Protein AF-A0A969CJ07-F1 (afdb_monomer_lite)

Structure (mmCIF, N/CA/C/O backbone):
data_AF-A0A969CJ07-F1
#
_entry.id   AF-A0A969CJ07-F1
#
loop_
_atom_site.group_PDB
_atom_site.id
_atom_site.type_symbol
_atom_site.label_atom_id
_atom_site.label_alt_id
_atom_site.label_comp_id
_atom_site.label_asym_id
_atom_site.label_entity_id
_atom_site.label_seq_id
_atom_site.pdbx_PDB_ins_code
_atom_site.Cartn_x
_atom_site.Cartn_y
_atom_site.Cartn_z
_atom_site.occupancy
_atom_site.B_iso_or_equiv
_atom_site.auth_seq_id
_atom_site.auth_comp_id
_atom_site.auth_asym_id
_atom_site.auth_atom_id
_atom_site.pdbx_PDB_model_num
ATOM 1 N N . MET A 1 1 ? -21.940 -22.753 116.234 1.00 41.22 1 MET A N 1
ATOM 2 C CA . MET A 1 1 ? -21.713 -21.387 115.710 1.00 41.22 1 MET A CA 1
ATOM 3 C C . MET A 1 1 ? -22.793 -21.087 114.676 1.00 41.22 1 MET A C 1
ATOM 5 O O . MET A 1 1 ? -22.869 -21.808 113.693 1.00 41.22 1 MET A O 1
ATOM 9 N N . LYS A 1 2 ? -23.690 -20.124 114.933 1.00 44.84 2 LYS A N 1
ATOM 10 C CA . LYS A 1 2 ? -24.765 -19.723 114.002 1.00 44.84 2 LYS A CA 1
ATOM 11 C C . LYS A 1 2 ? -24.284 -18.525 113.174 1.00 44.84 2 LYS A C 1
ATOM 13 O O . LYS A 1 2 ? -23.900 -17.513 113.752 1.00 44.84 2 LYS A O 1
ATOM 18 N N . TYR A 1 3 ? -24.274 -18.662 111.850 1.00 46.25 3 TYR A N 1
ATOM 19 C CA . TYR A 1 3 ? -23.834 -17.644 110.890 1.00 46.25 3 TYR A CA 1
ATOM 20 C C . TYR A 1 3 ? -25.053 -16.827 110.420 1.00 46.25 3 TYR A C 1
ATOM 22 O O . TYR A 1 3 ? -26.018 -17.405 109.925 1.00 46.25 3 TYR A O 1
ATOM 30 N N . HIS A 1 4 ? -25.044 -15.504 110.621 1.00 52.12 4 HIS A N 1
ATOM 31 C CA . HIS A 1 4 ? -26.149 -14.594 110.274 1.00 52.12 4 HIS A CA 1
ATOM 32 C C . HIS A 1 4 ? -25.859 -13.880 108.932 1.00 52.12 4 HIS A C 1
ATOM 34 O O . HIS A 1 4 ? -24.906 -13.102 108.871 1.00 52.12 4 HIS A O 1
ATOM 40 N N . PRO A 1 5 ? -26.661 -14.077 107.864 1.00 53.59 5 PRO A N 1
ATOM 41 C CA . PRO A 1 5 ? -26.321 -13.625 106.507 1.00 53.59 5 PRO A CA 1
ATOM 42 C C . PRO A 1 5 ? -26.787 -12.195 106.147 1.00 53.59 5 PRO A C 1
ATOM 44 O O . PRO A 1 5 ? -26.775 -11.819 104.979 1.00 53.59 5 PRO A O 1
ATOM 47 N N . SER A 1 6 ? -27.194 -11.356 107.106 1.00 58.59 6 SER A N 1
ATOM 48 C CA . SER A 1 6 ? -27.875 -10.081 106.802 1.00 58.59 6 SER A CA 1
ATOM 49 C C . SER A 1 6 ? -26.965 -8.865 106.558 1.00 58.59 6 SER A C 1
ATOM 51 O O . SER A 1 6 ? -27.456 -7.824 106.132 1.00 58.59 6 SER A O 1
ATOM 53 N N . ARG A 1 7 ? -25.643 -8.956 106.778 1.00 56.28 7 ARG A N 1
ATOM 54 C CA . ARG A 1 7 ? -24.720 -7.809 106.592 1.00 56.28 7 ARG A CA 1
ATOM 55 C C . ARG A 1 7 ? -24.105 -7.690 105.193 1.00 56.28 7 ARG A C 1
ATOM 57 O O . ARG A 1 7 ? -23.733 -6.589 104.798 1.00 56.28 7 ARG A O 1
ATOM 64 N N . PHE A 1 8 ? -24.031 -8.778 104.426 1.00 55.72 8 PHE A N 1
ATOM 65 C CA . PHE A 1 8 ? -23.406 -8.763 103.096 1.00 55.72 8 PHE A CA 1
ATOM 66 C C . PHE A 1 8 ? -24.290 -8.070 102.046 1.00 55.72 8 PHE A C 1
ATOM 68 O O . PHE A 1 8 ? -23.802 -7.310 101.212 1.00 55.72 8 PHE A O 1
ATOM 75 N N . GLN A 1 9 ? -25.611 -8.244 102.143 1.00 58.84 9 GLN A N 1
ATOM 76 C CA . GLN A 1 9 ? -26.545 -7.660 101.178 1.00 58.84 9 GLN A CA 1
ATOM 77 C C . GLN A 1 9 ? -26.672 -6.137 101.299 1.00 58.84 9 GLN A C 1
ATOM 79 O O . GLN A 1 9 ? -26.843 -5.466 100.289 1.00 58.84 9 GLN A O 1
ATOM 84 N N . HIS A 1 10 ? -26.517 -5.559 102.494 1.00 57.62 10 HIS A N 1
ATOM 85 C CA . HIS A 1 10 ? -26.546 -4.099 102.658 1.00 57.62 10 HIS A CA 1
ATOM 86 C C . HIS A 1 10 ? -25.282 -3.409 102.131 1.00 57.62 10 HIS A C 1
ATOM 88 O O . HIS A 1 10 ? -25.377 -2.318 101.575 1.00 57.62 10 HIS A O 1
ATOM 94 N N . SER A 1 11 ? -24.113 -4.047 102.241 1.00 59.88 11 SER A N 1
ATOM 95 C CA . SER A 1 11 ? -22.861 -3.491 101.711 1.00 59.88 11 SER A CA 1
ATOM 96 C C . SER A 1 11 ? -22.852 -3.485 100.178 1.00 59.88 11 SER A C 1
ATOM 98 O O . SER A 1 11 ? -22.488 -2.486 99.560 1.00 59.88 11 SER A O 1
ATOM 100 N N . LEU A 1 12 ? -23.359 -4.559 99.566 1.00 60.56 12 LEU A N 1
ATOM 101 C CA . LEU A 1 12 ? -23.458 -4.687 98.112 1.00 60.56 12 LEU A CA 1
ATOM 102 C C . LEU A 1 12 ? -24.538 -3.761 97.528 1.00 60.56 12 LEU A C 1
ATOM 104 O O . LEU A 1 12 ? -24.329 -3.150 96.483 1.00 60.56 12 LEU A O 1
ATOM 108 N N . PHE A 1 13 ? -25.650 -3.567 98.243 1.00 61.81 13 PHE A N 1
ATOM 109 C CA . PHE A 1 13 ? -26.691 -2.622 97.838 1.00 61.81 13 PHE A CA 1
ATOM 110 C C . PHE A 1 13 ? -26.225 -1.163 97.944 1.00 61.81 13 PHE A C 1
ATOM 112 O O . PHE A 1 13 ? -26.488 -0.371 97.045 1.00 61.81 13 PHE A O 1
ATOM 119 N N . GLN A 1 14 ? -25.460 -0.796 98.980 1.00 63.34 14 GLN A N 1
ATOM 120 C CA . GLN A 1 14 ? -24.876 0.549 99.061 1.00 63.34 14 GLN A CA 1
ATOM 121 C C . GLN A 1 14 ? -23.790 0.796 98.007 1.00 63.34 14 GLN A C 1
ATOM 123 O O . GLN A 1 14 ? -23.670 1.920 97.517 1.00 63.34 14 GLN A O 1
ATOM 128 N N . LEU A 1 15 ? -23.039 -0.238 97.614 1.00 62.47 15 LEU A N 1
ATOM 129 C CA . LEU A 1 15 ? -22.095 -0.152 96.499 1.00 62.47 15 LEU A CA 1
ATOM 130 C C . LEU A 1 15 ? -22.829 0.072 95.164 1.00 62.47 15 LEU A C 1
ATOM 132 O O . LEU A 1 15 ? -22.447 0.948 94.391 1.00 62.47 15 LEU A O 1
ATOM 136 N N . LEU A 1 16 ? -23.929 -0.654 94.928 1.00 63.66 16 LEU A N 1
ATOM 137 C CA . LEU A 1 16 ? -24.764 -0.498 93.730 1.00 63.66 16 LEU A CA 1
ATOM 138 C C . LEU A 1 16 ? -25.469 0.869 93.671 1.00 63.66 16 LEU A C 1
ATOM 140 O O . LEU A 1 16 ? -25.523 1.481 92.606 1.00 63.66 16 LEU A O 1
ATOM 144 N N . VAL A 1 17 ? -25.934 1.398 94.806 1.00 63.88 17 VAL A N 1
ATOM 145 C CA . VAL A 1 17 ? -26.556 2.735 94.878 1.00 63.88 17 VAL A CA 1
ATOM 146 C C . VAL A 1 17 ? -25.523 3.853 94.671 1.00 63.88 17 VAL A C 1
ATOM 148 O O . VAL A 1 17 ? -25.823 4.858 94.025 1.00 63.88 17 VAL A O 1
ATOM 151 N N . ARG A 1 18 ? -24.275 3.680 95.134 1.00 58.25 18 ARG A N 1
ATOM 152 C CA . ARG A 1 18 ? -23.190 4.642 94.857 1.00 58.25 18 ARG A CA 1
ATOM 153 C C . ARG A 1 18 ? -22.724 4.618 93.399 1.00 58.25 18 ARG A C 1
ATOM 155 O O . ARG A 1 18 ? -22.382 5.676 92.880 1.00 58.25 18 ARG A O 1
ATOM 162 N N . LEU A 1 19 ? -22.782 3.469 92.721 1.00 56.75 19 LEU A N 1
ATOM 163 C CA . LEU A 1 19 ? -22.515 3.379 91.279 1.00 56.75 19 LEU A CA 1
ATOM 164 C C . LEU A 1 19 ? -23.595 4.082 90.436 1.00 56.75 19 LEU A C 1
ATOM 166 O O . LEU A 1 19 ? -23.276 4.655 89.398 1.00 56.75 19 LEU A O 1
ATOM 170 N N . GLN A 1 20 ? -24.853 4.120 90.892 1.00 56.78 20 GLN A N 1
ATOM 171 C CA . GLN A 1 20 ? -25.932 4.828 90.185 1.00 56.78 20 GLN A CA 1
ATOM 172 C C . GLN A 1 20 ? -25.880 6.358 90.334 1.00 56.78 20 GLN A C 1
ATOM 174 O O . GLN A 1 20 ? -26.356 7.065 89.448 1.00 56.78 20 GLN A O 1
ATOM 179 N N . CYS A 1 21 ? -25.279 6.888 91.404 1.00 52.62 21 CYS A N 1
ATOM 180 C CA . CYS A 1 21 ? -25.186 8.338 91.634 1.00 52.62 21 CYS A CA 1
ATOM 181 C C . CYS A 1 21 ? -24.059 9.018 90.824 1.00 52.62 21 CYS A C 1
ATOM 183 O O . CYS A 1 21 ? -24.054 10.234 90.670 1.00 52.62 21 CYS A O 1
ATOM 185 N N . SER A 1 22 ? -23.142 8.240 90.228 1.00 54.34 22 SER A N 1
ATOM 186 C CA . SER A 1 22 ? -22.155 8.740 89.252 1.00 54.34 22 SER A CA 1
ATOM 187 C C . SER A 1 22 ? -22.739 8.913 87.844 1.00 54.34 22 SER A C 1
ATOM 189 O O . SER A 1 22 ? -22.001 9.152 86.887 1.00 54.34 22 SER A O 1
ATOM 191 N N . ARG A 1 23 ? -24.062 8.798 87.684 1.00 52.66 23 ARG A N 1
ATOM 192 C CA . ARG A 1 23 ? -24.751 9.178 86.454 1.00 52.66 23 ARG A CA 1
ATOM 193 C C . ARG A 1 23 ? -24.860 10.702 86.429 1.00 52.66 23 ARG A C 1
ATOM 195 O O . ARG A 1 23 ? -25.927 11.273 86.643 1.00 52.66 23 ARG A O 1
ATOM 202 N N . GLN A 1 24 ? -23.709 11.350 86.243 1.00 52.56 24 GLN A N 1
ATOM 203 C CA . GLN A 1 24 ? -23.663 12.760 85.902 1.00 52.56 24 GLN A CA 1
ATOM 204 C C . GLN A 1 24 ? -24.574 12.991 84.698 1.00 52.56 24 GLN A C 1
ATOM 206 O O . GLN A 1 24 ? -24.687 12.150 83.805 1.00 52.56 24 GLN A O 1
ATOM 211 N N . GLN A 1 25 ? -25.247 14.136 84.715 1.00 55.50 25 GLN A N 1
ATOM 212 C CA . GLN A 1 25 ? -25.956 14.702 83.579 1.00 55.50 25 GLN A CA 1
ATOM 213 C C . GLN A 1 25 ? -24.949 15.001 82.453 1.00 55.50 25 GLN A C 1
ATOM 215 O O . GLN A 1 25 ? -24.610 16.151 82.195 1.00 55.50 25 GLN A O 1
ATOM 220 N N . GLU A 1 26 ? -24.446 13.965 81.785 1.00 57.78 26 GLU A N 1
ATOM 221 C CA . GLU A 1 26 ? -23.826 14.091 80.472 1.00 57.78 26 GLU A CA 1
ATOM 222 C C . GLU A 1 26 ? -24.964 14.430 79.510 1.00 57.78 26 GLU A C 1
ATOM 224 O O . GLU A 1 26 ? -25.874 13.631 79.273 1.00 57.78 26 GLU A O 1
ATOM 229 N N . GLY A 1 27 ? -25.009 15.693 79.088 1.00 59.97 27 GLY A N 1
ATOM 230 C CA . GLY A 1 27 ? -26.169 16.253 78.411 1.00 59.97 27 GLY A CA 1
ATOM 231 C C . GLY A 1 27 ? -26.465 15.560 77.082 1.00 59.97 27 GLY A C 1
ATOM 232 O O . GLY A 1 27 ? -25.591 14.981 76.436 1.00 59.97 27 GLY A O 1
ATOM 233 N N . GLY A 1 28 ? -27.727 15.652 76.655 1.00 68.50 28 GLY A N 1
ATOM 234 C CA . GLY A 1 28 ? -28.285 14.997 75.462 1.00 68.50 28 GLY A CA 1
ATOM 235 C C . GLY A 1 28 ? -27.616 15.320 74.113 1.00 68.50 28 GLY A C 1
ATOM 236 O O . GLY A 1 28 ? -28.121 14.908 73.076 1.00 68.50 28 GLY A O 1
ATOM 237 N N . TYR A 1 29 ? -26.480 16.018 74.107 1.00 77.12 29 TYR A N 1
ATOM 238 C CA . TYR A 1 29 ? -25.632 16.291 72.950 1.00 77.12 29 TYR A CA 1
ATOM 239 C C . TYR A 1 29 ? -24.745 15.101 72.533 1.00 77.12 29 TYR A C 1
ATOM 241 O O . TYR A 1 29 ? -24.391 15.016 71.362 1.00 77.12 29 TYR A O 1
ATOM 249 N N . SER A 1 30 ? -24.423 14.149 73.421 1.00 82.62 30 SER A N 1
ATOM 250 C CA . SER A 1 30 ? -23.564 12.989 73.080 1.00 82.62 30 SER A CA 1
ATOM 251 C C . SER A 1 30 ? -24.168 12.086 71.986 1.00 82.62 30 SER A C 1
ATOM 253 O O . SER A 1 30 ? -23.489 11.691 71.034 1.00 82.62 30 SER A O 1
ATOM 255 N N . LEU A 1 31 ? -25.481 11.835 72.045 1.00 81.31 31 LEU A N 1
ATOM 256 C CA . LEU A 1 31 ? -26.197 11.075 71.012 1.00 81.31 31 LEU A CA 1
ATOM 257 C C . LEU A 1 31 ? -26.226 11.831 69.673 1.00 81.31 31 LEU A C 1
ATOM 259 O O . LEU A 1 31 ? -26.036 11.239 68.617 1.00 81.31 31 LEU A O 1
ATOM 263 N N . VAL A 1 32 ? -26.411 13.152 69.711 1.00 87.88 32 VAL A N 1
ATOM 264 C CA . VAL A 1 32 ? -26.443 13.982 68.498 1.00 87.88 32 VAL A CA 1
ATOM 265 C C . VAL A 1 32 ? -25.070 14.011 67.821 1.00 87.88 32 VAL A C 1
ATOM 267 O O . VAL A 1 32 ? -24.991 13.859 66.606 1.00 87.88 32 VAL A O 1
ATOM 270 N N . VAL A 1 33 ? -23.985 14.141 68.593 1.00 89.69 33 VAL A N 1
ATOM 271 C CA . VAL A 1 33 ? -22.611 14.165 68.064 1.00 89.69 33 VAL A CA 1
ATOM 272 C C . VAL A 1 33 ? -22.212 12.813 67.477 1.00 89.69 33 VAL A C 1
ATOM 274 O O . VAL A 1 33 ? -21.645 12.770 66.389 1.00 89.69 33 VAL A O 1
ATOM 277 N N . THR A 1 34 ? -22.535 11.705 68.149 1.00 91.44 34 THR A N 1
ATOM 278 C CA . THR A 1 34 ? -22.225 10.358 67.638 1.00 91.44 34 THR A CA 1
ATOM 279 C C . THR A 1 34 ? -23.022 10.028 66.381 1.00 91.44 34 THR A C 1
ATOM 281 O O . THR A 1 34 ? -22.441 9.544 65.414 1.00 91.44 34 THR A O 1
ATOM 284 N N . VAL A 1 35 ? -24.315 10.363 66.335 1.00 92.06 35 VAL A N 1
ATOM 285 C CA . VAL A 1 35 ? -25.131 10.209 65.122 1.00 92.06 35 VAL A CA 1
ATOM 286 C C . VAL A 1 35 ? -24.603 11.095 63.993 1.00 92.06 35 VAL A C 1
ATOM 288 O O . VAL A 1 35 ? -24.465 10.614 62.874 1.00 92.06 35 VAL A O 1
ATOM 291 N N . ALA A 1 36 ? -24.230 12.349 64.267 1.00 92.62 36 ALA A N 1
ATOM 292 C CA . ALA A 1 36 ? -23.629 13.224 63.261 1.00 92.62 36 ALA A CA 1
ATOM 293 C C . ALA A 1 36 ? -22.299 12.663 62.725 1.00 92.62 36 ALA A C 1
ATOM 295 O O . ALA A 1 36 ? -22.088 12.643 61.514 1.00 92.62 36 ALA A O 1
ATOM 296 N N . MET A 1 37 ? -21.428 12.141 63.596 1.00 92.81 37 MET A N 1
ATOM 297 C CA . MET A 1 37 ? -20.182 11.489 63.177 1.00 92.81 37 MET A CA 1
ATOM 298 C C . MET A 1 37 ? -20.437 10.229 62.344 1.00 92.81 37 MET A C 1
ATOM 300 O O . MET A 1 37 ? -19.775 10.026 61.329 1.00 92.81 37 MET A O 1
ATOM 304 N N . LEU A 1 38 ? -21.408 9.400 62.741 1.00 93.50 38 LEU A N 1
ATOM 305 C CA . LEU A 1 38 ? -21.794 8.199 61.999 1.00 93.50 38 LEU A CA 1
ATOM 306 C C . LEU A 1 38 ? -22.388 8.541 60.631 1.00 93.50 38 LEU A C 1
ATOM 308 O O . LEU A 1 38 ? -22.095 7.849 59.659 1.00 93.50 38 LEU A O 1
ATOM 312 N N . LEU A 1 39 ? -23.167 9.621 60.533 1.00 94.88 39 LEU A N 1
ATOM 313 C CA . LEU A 1 39 ? -23.675 10.118 59.256 1.00 94.88 39 LEU A CA 1
ATOM 314 C C . LEU A 1 39 ? -22.526 10.566 58.350 1.00 94.88 39 LEU A C 1
ATOM 316 O O . LEU A 1 39 ? -22.471 10.146 57.197 1.00 94.88 39 LEU A O 1
ATOM 320 N N . ILE A 1 40 ? -21.564 11.332 58.873 1.00 96.12 40 ILE A N 1
ATOM 321 C CA . ILE A 1 40 ? -20.384 11.761 58.106 1.00 96.12 40 ILE A CA 1
ATOM 322 C C . ILE A 1 40 ? -19.573 10.543 57.634 1.00 96.12 40 ILE A C 1
ATOM 324 O O . ILE A 1 40 ? -19.258 10.431 56.448 1.00 96.12 40 ILE A O 1
ATOM 328 N N . LEU A 1 41 ? -19.296 9.583 58.519 1.00 94.75 41 LEU A N 1
ATOM 329 C CA . LEU A 1 41 ? -18.588 8.347 58.167 1.00 94.75 41 LEU A CA 1
ATOM 330 C C . LEU A 1 41 ? -19.351 7.511 57.130 1.00 94.75 41 LEU A C 1
ATOM 332 O O . LEU A 1 41 ? -18.743 6.999 56.191 1.00 94.75 41 LEU A O 1
ATOM 336 N N . SER A 1 42 ? -20.677 7.412 57.249 1.00 94.50 42 SER A N 1
ATOM 337 C CA . SER A 1 42 ? -21.519 6.719 56.271 1.00 94.50 42 SER A CA 1
ATOM 338 C C . SER A 1 42 ? -21.441 7.388 54.898 1.00 94.50 42 SER A C 1
ATOM 340 O O . SER A 1 42 ? -21.236 6.699 53.897 1.00 94.50 42 SER A O 1
ATOM 342 N N . THR A 1 43 ? -21.503 8.724 54.839 1.00 95.31 43 THR A N 1
ATOM 343 C CA . THR A 1 43 ? -21.352 9.451 53.569 1.00 95.31 43 THR A CA 1
ATOM 344 C C . THR A 1 43 ? -19.975 9.254 52.936 1.00 95.31 43 THR A C 1
ATOM 346 O O . THR A 1 43 ? -19.892 9.116 51.716 1.00 95.31 43 THR A O 1
ATOM 349 N N . LEU A 1 44 ? -18.911 9.164 53.742 1.00 95.69 44 LEU A N 1
ATOM 350 C CA . LEU A 1 44 ? -17.552 8.911 53.258 1.00 95.69 44 LEU A CA 1
ATOM 351 C C . LEU A 1 44 ? -17.397 7.491 52.685 1.00 95.69 44 LEU A C 1
ATOM 353 O O . LEU A 1 44 ? -16.756 7.299 51.656 1.00 95.69 44 LEU A O 1
ATOM 357 N N . LEU A 1 45 ? -17.997 6.484 53.325 1.00 96.06 45 LEU A N 1
ATOM 358 C CA . LEU A 1 45 ? -17.962 5.107 52.822 1.00 96.06 45 LEU A CA 1
ATOM 359 C C . LEU A 1 45 ? -18.746 4.960 51.516 1.00 96.06 45 LEU A C 1
ATOM 361 O O . LEU A 1 45 ? -18.276 4.306 50.585 1.00 96.06 45 LEU A O 1
ATOM 365 N N . ILE A 1 46 ? -19.918 5.595 51.427 1.00 95.56 46 ILE A N 1
ATOM 366 C CA . ILE A 1 46 ? -20.720 5.600 50.199 1.00 95.56 46 ILE A CA 1
ATOM 367 C C . ILE A 1 46 ? -19.950 6.298 49.072 1.00 95.56 46 ILE A C 1
ATOM 369 O O . ILE A 1 46 ? -19.895 5.770 47.962 1.00 95.56 46 ILE A O 1
ATOM 373 N N . SER A 1 47 ? -19.313 7.443 49.343 1.00 95.19 47 SER A N 1
ATOM 374 C CA . SER A 1 47 ? -18.530 8.151 48.326 1.00 95.19 47 SER A CA 1
ATOM 375 C C . SER A 1 47 ? -17.329 7.328 47.849 1.00 95.19 47 SER A C 1
ATOM 377 O O . SER A 1 47 ? -17.132 7.204 46.640 1.00 95.19 47 SER A O 1
ATOM 379 N N . ALA A 1 48 ? -16.591 6.683 48.758 1.00 95.25 48 ALA A N 1
ATOM 380 C CA . ALA A 1 48 ? -15.479 5.797 48.411 1.00 95.25 48 ALA A CA 1
ATOM 381 C C . ALA A 1 48 ? -15.930 4.581 47.580 1.00 95.25 48 ALA A C 1
ATOM 383 O O . ALA A 1 48 ? -15.279 4.230 46.597 1.00 95.25 48 ALA A O 1
ATOM 384 N N . ALA A 1 49 ? -17.071 3.967 47.917 1.00 95.06 49 ALA A N 1
ATOM 385 C CA . ALA A 1 49 ? -17.622 2.845 47.155 1.00 95.06 49 ALA A CA 1
ATOM 386 C C . ALA A 1 49 ? -18.033 3.254 45.730 1.00 95.06 49 ALA A C 1
ATOM 388 O O . ALA A 1 49 ? -17.810 2.504 44.778 1.00 95.06 49 ALA A O 1
ATOM 389 N N . VAL A 1 50 ? -18.609 4.451 45.565 1.00 94.31 50 VAL A N 1
ATOM 390 C CA . VAL A 1 50 ? -18.949 4.993 44.241 1.00 94.31 50 VAL A CA 1
ATOM 391 C C . VAL A 1 50 ? -17.684 5.274 43.427 1.00 94.31 50 VAL A C 1
ATOM 393 O O . VAL A 1 50 ? -17.635 4.901 42.256 1.00 94.31 50 VAL A O 1
ATOM 396 N N . VAL A 1 51 ? -16.652 5.871 44.032 1.00 95.38 51 VAL A N 1
ATOM 397 C CA . VAL A 1 51 ? -15.361 6.113 43.364 1.00 95.38 51 VAL A CA 1
ATOM 398 C C . VAL A 1 51 ? -14.718 4.796 42.925 1.00 95.38 51 VAL A C 1
ATOM 400 O O . VAL A 1 51 ? -14.387 4.661 41.756 1.00 95.38 51 VAL A O 1
ATOM 403 N N . SER A 1 52 ? -14.668 3.783 43.793 1.00 94.94 52 SER A N 1
ATOM 404 C CA . SER A 1 52 ? -14.090 2.473 43.459 1.00 94.94 52 SER A CA 1
ATOM 405 C C . SER A 1 52 ? -14.802 1.769 42.295 1.00 94.94 52 SER A C 1
ATOM 407 O O . SER A 1 52 ? -14.149 1.150 41.452 1.00 94.94 52 SER A O 1
ATOM 409 N N . LYS A 1 53 ? -16.135 1.889 42.197 1.00 94.19 53 LYS A N 1
ATOM 410 C CA . LYS A 1 53 ? -16.887 1.369 41.042 1.00 94.19 53 LYS A CA 1
ATOM 411 C C . LYS A 1 53 ? -16.533 2.101 39.751 1.00 94.19 53 LYS A C 1
ATOM 413 O O . LYS A 1 53 ? -16.401 1.459 38.713 1.00 94.19 53 LYS A O 1
ATOM 418 N N . ILE A 1 54 ? -16.384 3.423 39.819 1.00 92.56 54 ILE A N 1
ATOM 419 C CA . ILE A 1 54 ? -15.983 4.240 38.669 1.00 92.56 54 ILE A CA 1
ATOM 420 C C . ILE A 1 54 ? -14.560 3.884 38.242 1.00 92.56 54 ILE A C 1
ATOM 422 O O . ILE A 1 54 ? -14.332 3.703 37.051 1.00 92.56 54 ILE A O 1
ATOM 426 N N . ASP A 1 55 ? -13.637 3.720 39.188 1.00 94.31 55 ASP A N 1
ATOM 427 C CA . ASP A 1 55 ? -12.255 3.337 38.898 1.00 94.31 55 ASP A CA 1
ATOM 428 C C . ASP A 1 55 ? -12.201 1.949 38.262 1.00 94.31 55 ASP A C 1
ATOM 430 O O . ASP A 1 55 ? -11.571 1.779 37.228 1.00 94.31 55 ASP A O 1
ATOM 434 N N . SER A 1 56 ? -12.946 0.978 38.797 1.00 92.25 56 SER A N 1
ATOM 435 C CA . SER A 1 56 ? -13.001 -0.378 38.232 1.00 92.25 56 SER A CA 1
ATOM 436 C C . SER A 1 56 ? -13.583 -0.392 36.816 1.00 92.25 56 SER A C 1
ATOM 438 O O . SER A 1 56 ? -13.041 -1.054 35.934 1.00 92.25 56 SER A O 1
ATOM 440 N N . ALA A 1 57 ? -14.668 0.354 36.578 1.00 89.31 57 ALA A N 1
ATOM 441 C CA . ALA A 1 57 ? -15.269 0.477 35.251 1.00 89.31 57 ALA A CA 1
ATOM 442 C C . ALA A 1 57 ? -14.331 1.192 34.265 1.00 89.31 57 ALA A C 1
ATOM 444 O O . ALA A 1 57 ? -14.189 0.753 33.127 1.00 89.31 57 ALA A O 1
ATOM 445 N N . SER A 1 58 ? -13.657 2.253 34.716 1.00 90.81 58 SER A N 1
ATOM 446 C CA . SER A 1 58 ? -12.672 3.003 33.935 1.00 90.81 58 SER A CA 1
ATOM 447 C C . SER A 1 58 ? -11.463 2.135 33.579 1.00 90.81 58 SER A C 1
ATOM 449 O O . SER A 1 58 ? -11.114 2.016 32.410 1.00 90.81 58 SER A O 1
ATOM 451 N N . THR A 1 59 ? -10.867 1.445 34.557 1.00 91.88 59 THR A N 1
ATOM 452 C CA . THR A 1 59 ? -9.754 0.514 34.332 1.00 91.88 59 THR A CA 1
ATOM 453 C C . THR A 1 59 ? -10.160 -0.629 33.405 1.00 91.88 59 THR A C 1
ATOM 455 O O . THR A 1 59 ? -9.388 -0.978 32.517 1.00 91.88 59 THR A O 1
ATOM 458 N N . GLY A 1 60 ? -11.368 -1.181 33.562 1.00 88.69 60 GLY A N 1
ATOM 459 C CA . GLY A 1 60 ? -11.895 -2.211 32.667 1.00 88.69 60 GLY A CA 1
ATOM 460 C C . GLY A 1 60 ? -12.074 -1.717 31.229 1.00 88.69 60 GLY A C 1
ATOM 461 O O . GLY A 1 60 ? -11.678 -2.411 30.297 1.00 88.69 60 GLY A O 1
ATOM 462 N N . ALA A 1 61 ? -12.604 -0.505 31.041 1.00 86.31 61 ALA A N 1
ATOM 463 C CA . ALA A 1 61 ? -12.745 0.113 29.723 1.00 86.31 61 ALA A CA 1
ATOM 464 C C . ALA A 1 61 ? -11.381 0.390 29.069 1.00 86.31 61 ALA A C 1
ATOM 466 O O . ALA A 1 61 ? -11.182 0.052 27.903 1.00 86.31 61 ALA A O 1
ATOM 467 N N . SER A 1 62 ? -10.421 0.924 29.830 1.00 88.75 62 SER A N 1
ATOM 468 C CA . SER A 1 62 ? -9.051 1.141 29.352 1.00 88.75 62 SER A CA 1
ATOM 469 C C . SER A 1 62 ? -8.373 -0.172 28.959 1.00 88.75 62 SER A C 1
ATOM 471 O O . SER A 1 62 ? -7.777 -0.254 27.890 1.00 88.75 62 SER A O 1
ATOM 473 N N . ALA A 1 63 ? -8.505 -1.219 29.781 1.00 89.19 63 ALA A N 1
ATOM 474 C CA . ALA A 1 63 ? -7.951 -2.536 29.480 1.00 89.19 63 ALA A CA 1
ATOM 475 C C . ALA A 1 63 ? -8.590 -3.158 28.227 1.00 89.19 63 ALA A C 1
ATOM 477 O O . ALA A 1 63 ? -7.871 -3.693 27.386 1.00 89.19 63 ALA A O 1
ATOM 478 N N . ARG A 1 64 ? -9.917 -3.043 28.065 1.00 88.12 64 ARG A N 1
ATOM 479 C CA . ARG A 1 64 ? -10.622 -3.496 26.856 1.00 88.12 64 ARG A CA 1
ATOM 480 C C . ARG A 1 64 ? -10.110 -2.778 25.612 1.00 88.12 64 ARG A C 1
ATOM 482 O O . ARG A 1 64 ? -9.817 -3.441 24.629 1.00 88.12 64 ARG A O 1
ATOM 489 N N . SER A 1 65 ? -9.964 -1.456 25.669 1.00 88.12 65 SER A N 1
ATOM 490 C CA . SER A 1 65 ? -9.466 -0.669 24.537 1.00 88.12 65 SER A CA 1
ATOM 491 C C . SER A 1 65 ? -8.019 -1.023 24.180 1.00 88.12 65 SER A C 1
ATOM 493 O O . SER A 1 65 ? -7.713 -1.213 23.007 1.00 88.12 65 SER A O 1
ATOM 495 N N . SER A 1 66 ? -7.130 -1.192 25.169 1.00 91.19 66 SER A N 1
ATOM 496 C CA . SER A 1 66 ? -5.746 -1.617 24.905 1.00 91.19 66 SER A CA 1
ATOM 497 C C . SER A 1 66 ? -5.671 -3.024 24.308 1.00 91.19 66 SER A C 1
ATOM 499 O O . SER A 1 66 ? -4.943 -3.235 23.343 1.00 91.19 66 SER A O 1
ATOM 501 N N . ASN A 1 67 ? -6.434 -3.981 24.843 1.00 92.25 67 ASN A N 1
ATOM 502 C CA . ASN A 1 67 ? -6.466 -5.343 24.306 1.00 92.25 67 ASN A CA 1
ATOM 503 C C . ASN A 1 67 ? -7.066 -5.381 22.895 1.00 92.25 67 ASN A C 1
ATOM 505 O O . ASN A 1 67 ? -6.516 -6.051 22.025 1.00 92.25 67 ASN A O 1
ATOM 509 N N . GLY A 1 68 ? -8.145 -4.629 22.666 1.00 92.50 68 GLY A N 1
ATOM 510 C CA . GLY A 1 68 ? -8.763 -4.448 21.356 1.00 92.50 68 GLY A CA 1
ATOM 511 C C . GLY A 1 68 ? -7.796 -3.875 20.330 1.00 92.50 68 GLY A C 1
ATOM 512 O O . GLY A 1 68 ? -7.674 -4.409 19.236 1.00 92.50 68 GLY A O 1
ATOM 513 N N . PHE A 1 69 ? -7.035 -2.844 20.705 1.00 93.38 69 PHE A N 1
ATOM 514 C CA . PHE A 1 69 ? -6.034 -2.237 19.829 1.00 93.38 69 PHE A CA 1
ATOM 515 C C . PHE A 1 69 ? -4.984 -3.253 19.364 1.00 93.38 69 PHE A C 1
ATOM 517 O O . PHE A 1 69 ? -4.734 -3.361 18.168 1.00 93.38 69 PHE A O 1
ATOM 524 N N . PHE A 1 70 ? -4.406 -4.037 20.281 1.00 94.50 70 PHE A N 1
ATOM 525 C CA . PHE A 1 70 ? -3.409 -5.048 19.910 1.00 94.50 70 PHE A CA 1
ATOM 526 C C . PHE A 1 70 ? -4.005 -6.200 19.090 1.00 94.50 70 PHE A C 1
ATOM 528 O O . PHE A 1 70 ? -3.326 -6.749 18.224 1.00 94.50 70 PHE A O 1
ATOM 535 N N . ALA A 1 71 ? -5.263 -6.567 19.347 1.00 95.44 71 ALA A N 1
ATOM 536 C CA . ALA A 1 71 ? -5.970 -7.576 18.566 1.00 95.44 71 ALA A CA 1
ATOM 537 C C . ALA A 1 71 ? -6.238 -7.088 17.131 1.00 95.44 71 ALA A C 1
ATOM 539 O O . ALA A 1 71 ? -5.902 -7.791 16.178 1.00 95.44 71 ALA A O 1
ATOM 540 N N . ALA A 1 72 ? -6.748 -5.862 16.972 1.00 93.25 72 ALA A N 1
ATOM 541 C CA . ALA A 1 72 ? -6.934 -5.232 15.667 1.00 93.25 72 ALA A CA 1
ATOM 542 C C . ALA A 1 72 ? -5.594 -5.053 14.938 1.00 93.25 72 ALA A C 1
ATOM 544 O O . ALA A 1 72 ? -5.496 -5.297 13.742 1.00 93.25 72 ALA A O 1
ATOM 545 N N . GLU A 1 73 ? -4.518 -4.685 15.640 1.00 94.31 73 GLU A N 1
ATOM 546 C CA . GLU A 1 73 ? -3.187 -4.561 15.033 1.00 94.31 73 GLU A CA 1
ATOM 547 C C . GLU A 1 73 ? -2.680 -5.916 14.517 1.00 94.31 73 GLU A C 1
ATOM 549 O O . GLU A 1 73 ? -2.083 -5.995 13.439 1.00 94.31 73 GLU A O 1
ATOM 554 N N . ALA A 1 74 ? -2.936 -7.002 15.251 1.00 94.75 74 ALA A N 1
ATOM 555 C CA . ALA A 1 74 ? -2.601 -8.350 14.808 1.00 94.75 74 ALA A CA 1
ATOM 556 C C . ALA A 1 74 ? -3.395 -8.748 13.553 1.00 94.75 74 ALA A C 1
ATOM 558 O O . ALA A 1 74 ? -2.787 -9.192 12.575 1.00 94.75 74 ALA A O 1
ATOM 559 N N . GLY A 1 75 ? -4.717 -8.541 13.552 1.00 93.88 75 GLY A N 1
ATOM 560 C CA . GLY A 1 75 ? -5.578 -8.804 12.393 1.00 93.88 75 GLY A CA 1
ATOM 561 C C . GLY A 1 75 ? -5.159 -7.989 11.169 1.00 93.88 75 GLY A C 1
ATOM 562 O O . GLY A 1 75 ? -4.915 -8.553 10.100 1.00 93.88 75 GLY A O 1
ATOM 563 N N . LEU A 1 76 ? -4.957 -6.681 11.352 1.00 93.69 76 LEU A N 1
ATOM 564 C CA . LEU A 1 76 ? -4.510 -5.768 10.303 1.00 93.69 76 LEU A CA 1
ATOM 565 C C . LEU A 1 76 ? -3.193 -6.231 9.678 1.00 93.69 76 LEU A C 1
ATOM 567 O O . LEU A 1 76 ? -3.082 -6.287 8.460 1.00 93.69 76 LEU A O 1
ATOM 571 N N . ASN A 1 77 ? -2.203 -6.615 10.488 1.00 93.00 77 ASN A N 1
ATOM 572 C CA . ASN A 1 77 ? -0.911 -7.075 9.979 1.00 93.00 77 ASN A CA 1
ATOM 573 C C . ASN A 1 77 ? -0.998 -8.425 9.244 1.00 93.00 77 ASN A C 1
ATOM 575 O O . ASN A 1 77 ? -0.293 -8.626 8.251 1.00 93.00 77 ASN A O 1
ATOM 579 N N . LEU A 1 78 ? -1.849 -9.351 9.703 1.00 94.19 78 LEU A N 1
ATOM 580 C CA . LEU A 1 78 ? -2.073 -10.632 9.023 1.00 94.19 78 LEU A CA 1
ATOM 581 C C . LEU A 1 78 ? -2.745 -10.433 7.665 1.00 94.19 78 LEU A C 1
ATOM 583 O O . LEU A 1 78 ? -2.256 -10.954 6.660 1.00 94.19 78 LEU A O 1
ATOM 587 N N . ARG A 1 79 ? -3.810 -9.629 7.621 1.00 92.44 79 ARG A N 1
ATOM 588 C CA . ARG A 1 79 ? -4.523 -9.334 6.378 1.00 92.44 79 ARG A CA 1
ATOM 589 C C . ARG A 1 79 ? -3.672 -8.493 5.427 1.00 92.44 79 ARG A C 1
ATOM 591 O O . ARG A 1 79 ? -3.582 -8.808 4.245 1.00 92.44 79 ARG A O 1
ATOM 598 N N . ALA A 1 80 ? -2.928 -7.518 5.947 1.00 91.12 80 ALA A N 1
ATOM 599 C CA . ALA A 1 80 ? -1.942 -6.758 5.183 1.00 91.12 80 ALA A CA 1
ATOM 600 C C . ALA A 1 80 ? -0.912 -7.665 4.511 1.00 91.12 80 ALA A C 1
ATOM 602 O O . ALA A 1 80 ? -0.518 -7.408 3.380 1.00 91.12 80 ALA A O 1
ATOM 603 N N . LYS A 1 81 ? -0.458 -8.720 5.195 1.00 90.31 81 LYS A N 1
ATOM 604 C CA . LYS A 1 81 ? 0.471 -9.693 4.616 1.00 90.31 81 LYS A CA 1
ATOM 605 C C . LYS A 1 81 ? -0.174 -10.489 3.480 1.00 90.31 81 LYS A C 1
ATOM 607 O O . LYS A 1 81 ? 0.476 -10.679 2.459 1.00 90.31 81 LYS A O 1
ATOM 612 N N . GLN A 1 82 ? -1.414 -10.951 3.648 1.00 90.31 82 GLN A N 1
ATOM 613 C CA . GLN A 1 82 ? -2.133 -11.680 2.596 1.00 90.31 82 GLN A CA 1
ATOM 614 C C . GLN A 1 82 ? -2.273 -10.823 1.336 1.00 90.31 82 GLN A C 1
ATOM 616 O O . GLN A 1 82 ? -1.845 -11.243 0.267 1.00 90.31 82 GLN A O 1
ATOM 621 N N . ILE A 1 83 ? -2.751 -9.588 1.493 1.00 88.12 83 ILE A N 1
ATOM 622 C CA . ILE A 1 83 ? -2.923 -8.644 0.385 1.00 88.12 83 ILE A CA 1
ATOM 623 C C . ILE A 1 83 ? -1.581 -8.268 -0.254 1.00 88.12 83 ILE A C 1
ATOM 625 O O . ILE A 1 83 ? -1.465 -8.222 -1.474 1.00 88.12 83 ILE A O 1
ATOM 629 N N . ARG A 1 84 ? -0.524 -8.062 0.545 1.00 84.56 84 ARG A N 1
ATOM 630 C CA . ARG A 1 84 ? 0.827 -7.804 0.017 1.00 84.56 84 ARG A CA 1
ATOM 631 C C . ARG A 1 84 ? 1.345 -8.936 -0.859 1.00 84.56 84 ARG A C 1
ATOM 633 O O . ARG A 1 84 ? 1.970 -8.648 -1.874 1.00 84.56 84 ARG A O 1
ATOM 640 N N . ASN A 1 85 ? 1.085 -10.187 -0.485 1.00 85.12 85 ASN A N 1
ATOM 641 C CA . ASN A 1 85 ? 1.510 -11.330 -1.286 1.00 85.12 85 ASN A CA 1
ATOM 642 C C . ASN A 1 85 ? 0.852 -11.328 -2.675 1.00 85.12 85 ASN A C 1
ATOM 644 O O . ASN A 1 85 ? 1.500 -11.740 -3.629 1.00 85.12 85 ASN A O 1
ATOM 648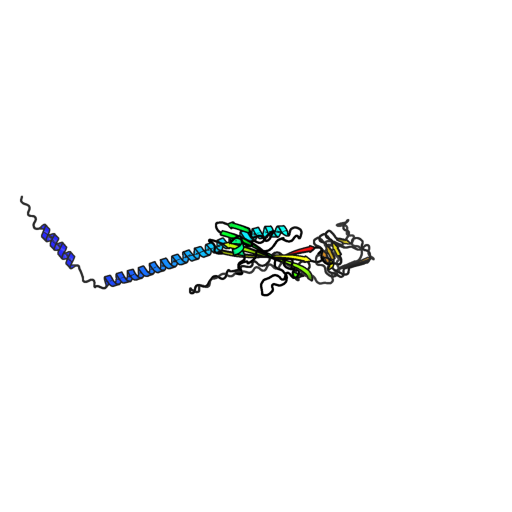 N N . GLN A 1 86 ? -0.371 -10.801 -2.812 1.00 85.44 86 GLN A N 1
ATOM 649 C CA . GLN A 1 86 ? -1.032 -10.686 -4.121 1.00 85.44 86 GLN A CA 1
ATOM 650 C C . GLN A 1 86 ? -0.384 -9.649 -5.040 1.00 85.44 86 GLN A C 1
ATOM 652 O O . GLN A 1 86 ? -0.528 -9.712 -6.254 1.00 85.44 86 GLN A O 1
ATOM 657 N N . PHE A 1 87 ? 0.386 -8.704 -4.499 1.00 81.19 87 PHE A N 1
ATOM 658 C CA . PHE A 1 87 ? 1.148 -7.770 -5.326 1.00 81.19 87 PHE A CA 1
ATOM 659 C C . PHE A 1 87 ? 2.498 -8.336 -5.795 1.00 81.19 87 PHE A C 1
ATOM 661 O O . PHE A 1 87 ? 3.201 -7.671 -6.570 1.00 81.19 87 PHE A O 1
ATOM 668 N N . GLU A 1 88 ? 2.891 -9.541 -5.358 1.00 74.69 88 GLU A N 1
ATOM 669 C CA . GLU A 1 88 ? 4.093 -10.200 -5.869 1.00 74.69 88 GLU A CA 1
ATOM 670 C C . GLU A 1 88 ? 3.931 -10.456 -7.378 1.00 74.69 88 GLU A C 1
ATOM 672 O O . GLU A 1 88 ? 3.073 -11.207 -7.816 1.00 74.69 88 GLU A O 1
ATOM 677 N N . GLY A 1 89 ? 4.748 -9.795 -8.206 1.00 65.94 89 GLY A N 1
ATOM 678 C CA . GLY A 1 89 ? 4.653 -9.908 -9.670 1.00 65.94 89 GLY A CA 1
ATOM 679 C C . GLY A 1 89 ? 3.749 -8.879 -10.363 1.00 65.94 89 GLY A C 1
ATOM 680 O O . GLY A 1 89 ? 3.521 -9.000 -11.566 1.00 65.94 89 GLY A O 1
ATOM 681 N N . PHE A 1 90 ? 3.307 -7.826 -9.662 1.00 68.25 90 PHE A N 1
ATOM 682 C CA . PHE A 1 90 ? 2.411 -6.785 -10.204 1.00 68.25 90 PHE A CA 1
ATOM 683 C C . PHE A 1 90 ? 1.018 -7.312 -10.594 1.00 68.25 90 PHE A C 1
ATOM 685 O O . PHE A 1 90 ? 0.386 -6.804 -11.538 1.00 68.25 90 PHE A O 1
ATOM 692 N N . GLU A 1 91 ? 0.566 -8.350 -9.897 1.00 78.94 91 GLU A N 1
ATOM 693 C CA . GLU A 1 91 ? -0.831 -8.772 -9.878 1.00 78.94 91 GLU A CA 1
ATOM 694 C C . GLU A 1 91 ? -1.636 -7.836 -8.963 1.00 78.94 91 GLU A C 1
ATOM 696 O O . GLU A 1 91 ? -1.077 -7.011 -8.227 1.00 78.94 91 GLU A O 1
ATOM 701 N N . ARG A 1 92 ? -2.957 -7.855 -9.128 1.00 82.81 92 ARG A N 1
ATOM 702 C CA . ARG A 1 92 ? -3.896 -7.083 -8.313 1.00 82.81 92 ARG A CA 1
ATOM 703 C C . ARG A 1 92 ? -4.754 -8.078 -7.533 1.00 82.81 92 ARG A C 1
ATOM 705 O O . ARG A 1 92 ? -5.029 -9.134 -8.094 1.00 82.81 92 ARG A O 1
ATOM 712 N N . PRO A 1 93 ? -5.178 -7.739 -6.305 1.00 86.69 93 PRO A N 1
ATOM 713 C CA . PRO A 1 93 ? -6.221 -8.490 -5.621 1.00 86.69 93 PRO A CA 1
ATOM 714 C C . PRO A 1 93 ? -7.471 -8.604 -6.502 1.00 86.69 93 PRO A C 1
ATOM 716 O O . PRO A 1 93 ? -7.815 -7.637 -7.187 1.00 86.69 93 PRO A O 1
ATOM 719 N N . GLU A 1 94 ? -8.122 -9.764 -6.486 1.00 86.06 94 GLU A N 1
ATOM 720 C CA . GLU A 1 94 ? -9.344 -10.035 -7.256 1.00 86.06 94 GLU A CA 1
ATOM 721 C C . GLU A 1 94 ? -10.542 -10.273 -6.328 1.00 86.06 94 GLU A C 1
ATOM 723 O O . GLU A 1 94 ? -10.393 -10.855 -5.252 1.00 86.06 94 GLU A O 1
ATOM 728 N N . GLY A 1 95 ? -11.729 -9.850 -6.764 1.00 85.19 95 GLY A N 1
ATOM 729 C CA . GLY A 1 95 ? -12.993 -10.012 -6.045 1.00 85.19 95 GLY A CA 1
ATOM 730 C C . GLY A 1 95 ? -13.702 -8.690 -5.747 1.00 85.19 95 GLY A C 1
ATOM 731 O O . GLY A 1 95 ? -13.207 -7.612 -6.073 1.00 85.19 95 GLY A O 1
ATOM 732 N N . ASP A 1 96 ? -14.852 -8.802 -5.099 1.00 83.31 96 ASP A N 1
ATOM 733 C CA . ASP A 1 96 ? -15.756 -7.726 -4.737 1.00 83.31 96 ASP A CA 1
ATOM 734 C C . ASP A 1 96 ? -15.614 -7.381 -3.254 1.00 83.31 96 ASP A C 1
ATOM 736 O O . ASP A 1 96 ? -15.614 -8.245 -2.368 1.00 83.31 96 ASP A O 1
ATOM 740 N N . SER A 1 97 ? -15.531 -6.080 -2.972 1.00 85.50 97 SER A N 1
ATOM 741 C CA . SER A 1 97 ? -15.495 -5.576 -1.598 1.00 85.50 97 SER A CA 1
ATOM 742 C C . SER A 1 97 ? -16.816 -5.861 -0.867 1.00 85.50 97 SER A C 1
ATOM 744 O O . SER A 1 97 ? -17.884 -5.789 -1.491 1.00 85.50 97 SER A O 1
ATOM 746 N N . PRO A 1 98 ? -16.782 -6.136 0.450 1.00 86.25 98 PRO A N 1
ATOM 747 C CA . PRO A 1 98 ? -17.995 -6.319 1.238 1.00 86.25 98 PRO A CA 1
ATOM 748 C C . PRO A 1 98 ? -18.903 -5.094 1.155 1.00 86.25 98 PRO A C 1
ATOM 750 O O . PRO A 1 98 ? -18.433 -3.958 1.082 1.00 86.25 98 PRO A O 1
ATOM 753 N N . GLN A 1 99 ? -20.211 -5.332 1.160 1.00 81.75 99 GLN A N 1
ATOM 754 C CA . GLN A 1 99 ? -21.202 -4.283 0.939 1.00 81.75 99 GLN A CA 1
ATOM 755 C C . GLN A 1 99 ? -21.886 -3.880 2.243 1.00 81.75 99 GLN A C 1
ATOM 757 O O . GLN A 1 99 ? -22.192 -4.711 3.101 1.00 81.75 99 GLN A O 1
ATOM 762 N N . ASP A 1 100 ? -22.196 -2.592 2.358 1.00 79.81 100 ASP A N 1
ATOM 763 C CA . ASP A 1 100 ? -23.055 -2.057 3.411 1.00 79.81 100 ASP A CA 1
ATOM 764 C C . ASP A 1 100 ? -24.535 -2.329 3.065 1.00 79.81 100 ASP A C 1
ATOM 766 O O . ASP A 1 100 ? -25.227 -1.511 2.455 1.00 79.81 100 ASP A O 1
ATOM 770 N N . THR A 1 101 ? -25.029 -3.528 3.390 1.00 76.56 101 THR A N 1
ATOM 771 C CA . THR A 1 101 ? -26.392 -3.953 3.009 1.00 76.56 101 THR A CA 1
ATOM 772 C C . THR A 1 101 ? -27.506 -3.252 3.785 1.00 76.56 101 THR A C 1
ATOM 774 O O . THR A 1 101 ? -28.638 -3.146 3.298 1.00 76.56 101 THR A O 1
ATOM 777 N N . ASN A 1 102 ? -27.207 -2.764 4.986 1.00 77.44 102 ASN A N 1
ATOM 778 C CA . ASN A 1 102 ? -28.139 -2.103 5.894 1.00 77.44 102 ASN A CA 1
ATOM 779 C C . ASN A 1 102 ? -28.023 -0.564 5.856 1.00 77.44 102 ASN A C 1
ATOM 781 O O . ASN A 1 102 ? -28.908 0.108 6.392 1.00 77.44 102 ASN A O 1
ATOM 785 N N . ASN A 1 103 ? -27.054 -0.017 5.110 1.00 76.06 103 ASN A N 1
ATOM 786 C CA . ASN A 1 103 ? -26.807 1.413 4.895 1.00 76.06 103 ASN A CA 1
ATOM 787 C C . ASN A 1 103 ? -26.588 2.192 6.203 1.00 76.06 103 ASN A C 1
ATOM 789 O O . ASN A 1 103 ? -27.074 3.321 6.349 1.00 76.06 103 ASN A O 1
ATOM 793 N N . ASP A 1 104 ? -25.913 1.583 7.177 1.00 77.56 104 ASP A N 1
ATOM 794 C CA . ASP A 1 104 ? -25.584 2.223 8.457 1.00 77.56 104 ASP A CA 1
ATOM 795 C C . ASP A 1 104 ? -24.168 2.826 8.495 1.00 77.56 104 ASP A C 1
ATOM 797 O O . ASP A 1 104 ? -23.839 3.574 9.422 1.00 77.56 104 ASP A O 1
ATOM 801 N N . GLY A 1 105 ? -23.367 2.603 7.448 1.00 73.56 105 GLY A N 1
ATOM 802 C CA . GLY A 1 105 ? -21.985 3.056 7.332 1.00 73.56 105 GLY A CA 1
ATOM 803 C C . GLY A 1 105 ? -20.975 2.162 8.056 1.00 73.56 105 GLY A C 1
ATOM 804 O O . GLY A 1 105 ? -19.819 2.576 8.227 1.00 73.56 105 GLY A O 1
ATOM 805 N N . GLU A 1 106 ? -21.388 0.970 8.495 1.00 78.88 106 GLU A N 1
ATOM 806 C CA . GLU A 1 106 ? -20.621 0.041 9.323 1.00 78.88 106 GLU A CA 1
ATOM 807 C C . GLU A 1 106 ? -20.514 -1.344 8.660 1.00 78.88 106 GLU A C 1
ATOM 809 O O . GLU A 1 106 ? -21.017 -2.348 9.145 1.00 78.88 106 GLU A O 1
ATOM 814 N N . ILE A 1 107 ? -19.753 -1.425 7.561 1.00 81.44 107 ILE A N 1
ATOM 815 C CA . ILE A 1 107 ? -19.515 -2.669 6.789 1.00 81.44 107 ILE A CA 1
ATOM 816 C C . ILE A 1 107 ? -19.078 -3.860 7.671 1.00 81.44 107 ILE A C 1
ATOM 818 O O . ILE A 1 107 ? -19.385 -5.014 7.368 1.00 81.44 107 ILE A O 1
ATOM 822 N N . TRP A 1 108 ? -18.372 -3.597 8.773 1.00 82.94 108 TRP A N 1
ATOM 823 C CA . TRP A 1 108 ? -17.889 -4.630 9.688 1.00 82.94 108 TRP A CA 1
ATOM 824 C C . TRP A 1 108 ? -19.012 -5.417 10.383 1.00 82.94 108 TRP A C 1
ATOM 826 O O . TRP A 1 108 ? -18.806 -6.600 10.651 1.00 82.94 108 TRP A O 1
ATOM 836 N N . ASP A 1 109 ? -20.189 -4.821 10.608 1.00 84.19 109 ASP A N 1
ATOM 837 C CA . ASP A 1 109 ? -21.345 -5.518 11.193 1.00 84.19 109 ASP A CA 1
ATOM 838 C C . ASP A 1 109 ? -21.825 -6.650 10.273 1.00 84.19 109 ASP A C 1
ATOM 840 O O . ASP A 1 109 ? -22.174 -7.738 10.735 1.00 84.19 109 ASP A O 1
ATOM 844 N N . ASN A 1 110 ? -21.767 -6.433 8.955 1.00 84.31 110 ASN A N 1
ATOM 845 C CA . ASN A 1 110 ? -22.125 -7.441 7.957 1.00 84.31 110 ASN A CA 1
ATOM 846 C C . ASN A 1 110 ? -21.094 -8.581 7.939 1.00 84.31 110 ASN A C 1
ATOM 848 O O . ASN A 1 110 ? -21.479 -9.751 7.996 1.00 84.31 110 ASN A O 1
ATOM 852 N N . CYS A 1 111 ? -19.796 -8.251 8.008 1.00 86.56 111 CYS A N 1
ATOM 853 C CA . CYS A 1 111 ? -18.736 -9.250 8.184 1.00 86.56 111 CYS A CA 1
ATOM 854 C C . CYS A 1 111 ? -18.938 -10.097 9.456 1.00 86.56 111 CYS A C 1
ATOM 856 O O . CYS A 1 111 ? -18.727 -11.309 9.432 1.00 86.56 111 CYS A O 1
ATOM 858 N N . ALA A 1 112 ? -19.337 -9.473 10.571 1.00 86.19 112 ALA A N 1
ATOM 859 C CA . ALA A 1 112 ? -19.584 -10.163 11.837 1.00 86.19 112 ALA A CA 1
ATOM 860 C C . ALA A 1 112 ? -20.855 -11.031 11.796 1.00 86.19 112 ALA A C 1
ATOM 862 O O . ALA A 1 112 ? -20.888 -12.125 12.368 1.00 86.19 112 ALA A O 1
ATOM 863 N N . ALA A 1 113 ? -21.892 -10.574 11.087 1.00 83.88 113 ALA A N 1
ATOM 864 C CA . ALA A 1 113 ? -23.130 -11.316 10.860 1.00 83.88 113 ALA A CA 1
ATOM 865 C C . ALA A 1 113 ? -22.969 -12.477 9.859 1.00 83.88 113 ALA A C 1
ATOM 867 O O . ALA A 1 113 ? -23.774 -13.414 9.868 1.00 83.88 113 ALA A O 1
ATOM 868 N N . GLY A 1 114 ? -21.920 -12.445 9.031 1.00 79.88 114 GLY A N 1
ATOM 869 C CA . GLY A 1 114 ? -21.689 -13.396 7.947 1.00 79.88 114 GLY A CA 1
ATOM 870 C C . GLY A 1 114 ? -22.516 -13.104 6.689 1.00 79.88 114 GLY A C 1
ATOM 871 O O . GLY A 1 114 ? -22.705 -14.005 5.868 1.00 79.88 114 GLY A O 1
ATOM 872 N N . ASP A 1 115 ? -23.005 -11.874 6.547 1.00 75.88 115 ASP A N 1
ATOM 873 C CA . ASP A 1 115 ? -23.795 -11.395 5.418 1.00 75.88 115 ASP A CA 1
ATOM 874 C C . ASP A 1 115 ? -22.923 -10.501 4.516 1.00 75.88 115 ASP A C 1
ATOM 876 O O . ASP A 1 115 ? -22.137 -9.700 5.001 1.00 75.88 115 ASP A O 1
ATOM 880 N N . ALA A 1 116 ? -23.067 -10.603 3.188 1.00 77.12 116 ALA A N 1
ATOM 881 C CA . ALA A 1 116 ? -22.368 -9.739 2.218 1.00 77.12 116 ALA A CA 1
ATOM 882 C C . ALA A 1 116 ? -20.846 -9.593 2.441 1.00 77.12 116 ALA A C 1
ATOM 884 O O . ALA A 1 116 ? -20.288 -8.510 2.265 1.00 77.12 116 ALA A O 1
ATOM 885 N N . ASN A 1 117 ? -20.182 -10.707 2.767 1.00 82.00 117 ASN A N 1
ATOM 886 C CA . ASN A 1 117 ? -18.780 -10.763 3.188 1.00 82.00 117 ASN A CA 1
ATOM 887 C C . ASN A 1 117 ? -17.741 -10.397 2.111 1.00 82.00 117 ASN A C 1
ATOM 889 O O . ASN A 1 117 ? -16.556 -10.528 2.372 1.00 82.00 117 ASN A O 1
ATOM 893 N N . GLY A 1 118 ? -18.136 -9.948 0.919 1.00 85.62 118 GLY A N 1
ATOM 894 C CA . GLY A 1 118 ? -17.230 -9.853 -0.230 1.00 85.62 118 GLY A CA 1
ATOM 895 C C . GLY A 1 118 ? -16.813 -11.233 -0.747 1.00 85.62 118 GLY A C 1
ATOM 896 O O . GLY A 1 118 ? -17.353 -12.260 -0.324 1.00 85.62 118 GLY A O 1
ATOM 897 N N . ASP A 1 119 ? -15.877 -11.267 -1.690 1.00 88.56 119 ASP A N 1
ATOM 898 C CA . ASP A 1 119 ? -15.320 -12.517 -2.206 1.00 88.56 119 ASP A CA 1
ATOM 899 C C . ASP A 1 119 ? -13.826 -12.405 -2.562 1.00 88.56 119 ASP A C 1
ATOM 901 O O . ASP A 1 119 ? -13.187 -11.364 -2.392 1.00 88.56 119 ASP A O 1
ATOM 905 N N . GLY A 1 120 ? -13.233 -13.529 -2.976 1.00 89.50 120 GLY A N 1
ATOM 906 C CA . GLY A 1 120 ? -11.836 -13.583 -3.402 1.00 89.50 120 GLY A CA 1
ATOM 907 C C . GLY A 1 120 ? -10.861 -13.052 -2.347 1.00 89.50 120 GLY A C 1
ATOM 908 O O . GLY A 1 120 ? -10.848 -13.494 -1.197 1.00 89.50 120 GLY A O 1
ATOM 909 N N . ASP A 1 121 ? -10.026 -12.101 -2.755 1.00 90.12 121 ASP A N 1
ATOM 910 C CA . ASP A 1 121 ? -9.059 -11.421 -1.895 1.00 90.12 121 ASP A CA 1
ATOM 911 C C . ASP A 1 121 ? -9.684 -10.334 -1.013 1.00 90.12 121 ASP A C 1
ATOM 913 O O . ASP A 1 121 ? -9.008 -9.812 -0.122 1.00 90.12 121 ASP A O 1
ATOM 917 N N . PHE A 1 122 ? -10.950 -9.987 -1.240 1.00 90.38 122 PHE A N 1
ATOM 918 C CA . PHE A 1 122 ? -11.686 -8.962 -0.505 1.00 90.38 122 PHE A CA 1
ATOM 919 C C . PHE A 1 122 ? -12.598 -9.535 0.586 1.00 90.38 122 PHE A C 1
ATOM 921 O O . PHE A 1 122 ? -13.019 -8.773 1.457 1.00 90.38 122 PHE A O 1
ATOM 928 N N . ASP A 1 123 ? -12.781 -10.861 0.619 1.00 91.12 123 ASP A N 1
ATOM 929 C CA . ASP A 1 123 ? -13.606 -11.586 1.596 1.00 91.12 123 ASP A CA 1
ATOM 930 C C . ASP A 1 123 ? -13.289 -11.195 3.050 1.00 91.12 123 ASP A C 1
ATOM 932 O O . ASP A 1 123 ? -12.114 -11.050 3.421 1.00 91.12 123 ASP A O 1
ATOM 936 N N . CYS A 1 124 ? -14.319 -11.039 3.876 1.00 93.44 124 CYS A N 1
ATOM 937 C CA . CYS A 1 124 ? -14.191 -10.768 5.299 1.00 93.44 124 CYS A CA 1
ATOM 938 C C . CYS A 1 124 ? -13.480 -11.944 5.976 1.00 93.44 124 CYS A C 1
ATOM 940 O O . CYS A 1 124 ? -13.884 -13.097 5.851 1.00 93.44 124 CYS A O 1
ATOM 942 N N . ILE A 1 125 ? -12.436 -11.654 6.753 1.00 92.81 125 ILE A N 1
ATOM 943 C CA . ILE A 1 125 ? -11.739 -12.671 7.546 1.00 92.81 125 ILE A CA 1
ATOM 944 C C . ILE A 1 125 ? -11.839 -12.337 9.023 1.00 92.81 125 ILE A C 1
ATOM 946 O O . ILE A 1 125 ? -11.454 -11.240 9.445 1.00 92.81 125 ILE A O 1
ATOM 950 N N . ASP A 1 126 ? -12.279 -13.325 9.797 1.00 92.56 126 ASP A N 1
ATOM 951 C CA . ASP A 1 126 ? -12.326 -13.303 11.247 1.00 92.56 126 ASP A CA 1
ATOM 952 C C . ASP A 1 126 ? -11.076 -13.936 11.887 1.00 92.56 126 ASP A C 1
ATOM 954 O O . ASP A 1 126 ? -10.487 -14.912 11.415 1.00 92.56 126 ASP A O 1
ATOM 958 N N . TYR A 1 127 ? -10.666 -13.365 13.014 1.00 93.44 127 TYR A N 1
ATOM 959 C CA . TYR A 1 127 ? -9.630 -13.891 13.891 1.00 93.44 127 TYR A CA 1
ATOM 960 C C . TYR A 1 127 ? -10.092 -13.782 15.342 1.00 93.44 127 TYR A C 1
ATOM 962 O O . TYR A 1 127 ? -10.823 -12.867 15.701 1.00 93.44 127 TYR A O 1
ATOM 970 N N . ASN A 1 128 ? -9.590 -14.652 16.218 1.00 93.56 128 ASN A N 1
ATOM 971 C CA . ASN A 1 128 ? -9.806 -14.518 17.658 1.00 93.56 128 ASN A CA 1
ATOM 972 C C . ASN A 1 128 ? -8.473 -14.362 18.394 1.00 93.56 128 ASN A C 1
ATOM 974 O O . ASN A 1 128 ? -7.589 -15.222 18.307 1.00 93.56 128 ASN A O 1
ATOM 978 N N . PHE A 1 129 ? -8.343 -13.284 19.167 1.00 92.62 129 PHE A N 1
ATOM 979 C CA . PHE A 1 129 ? -7.172 -13.012 19.994 1.00 92.62 129 PHE A CA 1
ATOM 980 C C . PHE A 1 129 ? -7.580 -12.751 21.442 1.00 92.62 129 PHE A C 1
ATOM 982 O O . PHE A 1 129 ? -8.045 -11.672 21.794 1.00 92.62 129 PHE A O 1
ATOM 989 N N . GLN A 1 130 ? -7.346 -13.731 22.319 1.00 85.38 130 GLN A N 1
ATOM 990 C CA . GLN A 1 130 ? -7.542 -13.588 23.772 1.00 85.38 130 GLN A CA 1
ATOM 991 C C . GLN A 1 130 ? -8.956 -13.093 24.160 1.00 85.38 130 GLN A C 1
ATOM 993 O O . GLN A 1 130 ? -9.108 -12.306 25.096 1.00 85.38 130 GLN A O 1
ATOM 998 N N . GLY A 1 131 ? -9.993 -13.557 23.449 1.00 85.62 131 GLY A N 1
ATOM 999 C CA . GLY A 1 131 ? -11.382 -13.140 23.683 1.00 85.62 131 GLY A CA 1
ATOM 1000 C C . GLY A 1 131 ? -11.737 -11.763 23.110 1.00 85.62 131 GLY A C 1
ATOM 1001 O O . GLY A 1 131 ? -12.685 -11.142 23.594 1.00 85.62 131 GLY A O 1
ATOM 1002 N N . GLN A 1 132 ? -10.942 -11.274 22.154 1.00 91.31 132 GLN A N 1
ATOM 1003 C CA . GLN A 1 132 ? -11.349 -10.276 21.168 1.00 91.31 132 GLN A CA 1
ATOM 1004 C C . GLN A 1 132 ? -11.623 -11.002 19.851 1.00 91.31 132 GLN A C 1
ATOM 1006 O O . GLN A 1 132 ? -10.748 -11.739 19.384 1.00 91.31 132 GLN A O 1
ATOM 1011 N N . ASP A 1 133 ? -12.793 -10.778 19.275 1.00 93.88 133 ASP A N 1
ATOM 1012 C CA . ASP A 1 133 ? -13.096 -11.178 17.903 1.00 93.88 133 ASP A CA 1
ATOM 1013 C C . ASP A 1 133 ? -12.640 -10.047 16.983 1.00 93.88 133 ASP A C 1
ATOM 1015 O O . ASP A 1 133 ? -12.782 -8.876 17.325 1.00 93.88 133 ASP A O 1
ATOM 1019 N N . VAL A 1 134 ? -11.968 -10.372 15.884 1.00 95.00 134 VAL A N 1
ATOM 1020 C CA . VAL A 1 134 ? -11.355 -9.387 14.996 1.00 95.00 134 VAL A CA 1
ATOM 1021 C C . VAL A 1 134 ? -11.773 -9.654 13.570 1.00 95.00 134 VAL A C 1
ATOM 1023 O O . VAL A 1 134 ? -11.376 -10.664 12.999 1.00 95.00 134 VAL A O 1
ATOM 1026 N N . PHE A 1 135 ? -12.489 -8.708 12.982 1.00 93.75 135 PHE A N 1
ATOM 1027 C CA . PHE A 1 135 ? -12.933 -8.753 11.598 1.00 93.75 135 PHE A CA 1
ATOM 1028 C C . PHE A 1 135 ? -12.027 -7.880 10.745 1.00 93.75 135 PHE A C 1
ATOM 1030 O O . PHE A 1 135 ? -11.688 -6.752 11.110 1.00 93.75 135 PHE A O 1
ATOM 1037 N N . THR A 1 136 ? -11.592 -8.415 9.612 1.00 93.88 136 THR A N 1
ATOM 1038 C CA . THR A 1 136 ? -10.767 -7.696 8.643 1.00 93.88 136 THR A CA 1
ATOM 1039 C C . THR A 1 136 ? -11.412 -7.750 7.279 1.00 93.88 136 THR A C 1
ATOM 1041 O O . THR A 1 136 ? -11.898 -8.800 6.873 1.00 93.88 136 THR A O 1
ATOM 1044 N N . TYR A 1 137 ? -11.393 -6.627 6.575 1.00 91.06 137 TYR A N 1
ATOM 1045 C CA . TYR A 1 137 ? -11.984 -6.512 5.250 1.00 91.06 137 TYR A CA 1
ATOM 1046 C C . TYR A 1 137 ? -11.263 -5.447 4.432 1.00 91.06 137 TYR A C 1
ATOM 1048 O O . TYR A 1 137 ? -10.590 -4.572 4.985 1.00 91.06 137 TYR A O 1
ATOM 1056 N N . VAL A 1 138 ? -11.357 -5.560 3.110 1.00 90.44 138 VAL A N 1
ATOM 1057 C CA . VAL A 1 138 ? -10.684 -4.663 2.167 1.00 90.44 138 VAL A CA 1
ATOM 1058 C C . VAL A 1 138 ? -11.736 -3.998 1.300 1.00 90.44 138 VAL A C 1
ATOM 1060 O O . VAL A 1 138 ? -12.657 -4.657 0.835 1.00 90.44 138 VAL A O 1
ATOM 1063 N N . GLU A 1 139 ? -11.560 -2.705 1.076 1.00 85.12 139 GLU A N 1
ATOM 1064 C CA . GLU A 1 139 ? -12.340 -1.908 0.141 1.00 85.12 139 GLU A CA 1
ATOM 1065 C C . GLU A 1 139 ? -11.425 -1.447 -0.997 1.00 85.12 139 GLU A C 1
ATOM 1067 O O . GLU A 1 139 ? -10.368 -0.857 -0.749 1.00 85.12 139 GLU A O 1
ATOM 1072 N N . GLU A 1 140 ? -11.804 -1.693 -2.249 1.00 82.12 140 GLU A N 1
ATOM 1073 C CA . GLU A 1 140 ? -11.179 -1.017 -3.386 1.00 82.12 140 GLU A CA 1
ATOM 1074 C C . GLU A 1 140 ? -11.815 0.361 -3.608 1.00 82.12 140 GLU A C 1
ATOM 1076 O O . GLU A 1 140 ? -13.034 0.510 -3.612 1.00 82.12 140 GLU A O 1
ATOM 1081 N N . VAL A 1 141 ? -10.981 1.385 -3.822 1.00 75.75 141 VAL A N 1
ATOM 1082 C CA . VAL A 1 141 ? -11.444 2.757 -4.045 1.00 75.75 141 VAL A CA 1
ATOM 1083 C C . VAL A 1 141 ? -11.047 3.269 -5.429 1.00 75.75 141 VAL A C 1
ATOM 1085 O O . VAL A 1 141 ? -9.856 3.439 -5.709 1.00 75.75 141 VAL A O 1
ATOM 1088 N N . GLY A 1 142 ? -12.051 3.569 -6.260 1.00 66.94 142 GLY A N 1
ATOM 1089 C CA . GLY A 1 142 ? -11.898 4.029 -7.648 1.00 66.94 142 GLY A CA 1
ATOM 1090 C C . GLY A 1 142 ? -11.948 5.548 -7.869 1.00 66.94 142 GLY A C 1
ATOM 1091 O O . GLY A 1 142 ? -11.863 6.348 -6.925 1.00 66.94 142 GLY A O 1
ATOM 1092 N N . GLN A 1 143 ? -12.040 5.952 -9.146 1.00 57.59 143 GLN A N 1
ATOM 1093 C CA . GLN A 1 143 ? -12.248 7.344 -9.560 1.00 57.59 143 GLN A CA 1
ATOM 1094 C C . GLN A 1 143 ? -13.667 7.803 -9.263 1.00 57.59 143 GLN A C 1
ATOM 1096 O O . GLN A 1 143 ? -14.618 7.334 -9.854 1.00 57.59 143 GLN A O 1
ATOM 1101 N N . ASP A 1 144 ? -13.741 8.814 -8.410 1.00 51.72 144 ASP A N 1
ATOM 1102 C CA . ASP A 1 144 ? -14.956 9.509 -8.000 1.00 51.72 144 ASP A CA 1
ATOM 1103 C C . ASP A 1 144 ? -15.870 8.703 -7.068 1.00 51.72 144 ASP A C 1
ATOM 1105 O O . ASP A 1 144 ? -16.655 7.840 -7.446 1.00 51.72 144 ASP A O 1
ATOM 1109 N N . SER A 1 145 ? -15.758 9.055 -5.789 1.00 47.59 145 SER A N 1
ATOM 1110 C CA . SER A 1 145 ? -16.877 8.984 -4.871 1.00 47.59 145 SER A CA 1
ATOM 1111 C C . SER A 1 145 ? -17.837 10.107 -5.256 1.00 47.59 145 SER A C 1
ATOM 1113 O O . SER A 1 145 ? -17.666 11.252 -4.811 1.00 47.59 145 SER A O 1
ATOM 1115 N N . ASN A 1 146 ? -18.867 9.785 -6.031 1.00 42.12 146 ASN A N 1
ATOM 1116 C CA . ASN A 1 146 ? -20.058 10.615 -6.025 1.00 42.12 146 ASN A CA 1
ATOM 1117 C C . ASN A 1 146 ? -20.512 10.809 -4.559 1.00 42.12 146 ASN A C 1
ATOM 1119 O O . ASN A 1 146 ? -20.224 10.008 -3.665 1.00 42.12 146 ASN A O 1
ATOM 1123 N N . LEU A 1 147 ? -21.199 11.919 -4.271 1.00 44.72 147 LEU A N 1
ATOM 1124 C CA . LEU A 1 147 ? -21.685 12.287 -2.926 1.00 44.72 147 LEU A CA 1
ATOM 1125 C C . LEU A 1 147 ? -22.654 11.240 -2.310 1.00 44.72 147 LEU A C 1
ATOM 1127 O O . LEU A 1 147 ? -23.137 11.431 -1.196 1.00 44.72 147 LEU A O 1
ATOM 1131 N N . ASP A 1 148 ? -22.966 10.171 -3.041 1.00 51.41 148 ASP A N 1
ATOM 1132 C CA . ASP A 1 148 ? -23.802 9.031 -2.672 1.00 51.41 148 ASP A CA 1
ATOM 1133 C C . ASP A 1 148 ? -23.010 7.777 -2.247 1.00 51.41 148 ASP A C 1
ATOM 1135 O O . ASP A 1 148 ? -23.631 6.818 -1.800 1.00 51.41 148 ASP A O 1
ATOM 1139 N N . GLY A 1 149 ? -21.671 7.786 -2.311 1.00 48.09 149 GLY A N 1
ATOM 1140 C CA . GLY A 1 149 ? -20.831 6.697 -1.798 1.00 48.09 149 GLY A CA 1
ATOM 1141 C C . GLY A 1 149 ? -20.720 5.467 -2.705 1.00 48.09 149 GLY A C 1
ATOM 1142 O O . GLY A 1 149 ? -20.181 4.457 -2.262 1.00 48.09 149 GLY A O 1
ATOM 1143 N N . VAL A 1 150 ? -21.179 5.547 -3.957 1.00 47.09 150 VAL A N 1
ATOM 1144 C CA . VAL A 1 150 ? -21.003 4.486 -4.961 1.00 47.09 150 VAL A CA 1
ATOM 1145 C C . VAL A 1 150 ? -19.784 4.832 -5.831 1.00 47.09 150 VAL A C 1
ATOM 1147 O O . VAL A 1 150 ? -19.717 5.962 -6.321 1.00 47.09 150 VAL A O 1
ATOM 1150 N N . PRO A 1 151 ? -18.799 3.928 -6.014 1.00 52.19 151 PRO A N 1
ATOM 1151 C CA . PRO A 1 151 ? -17.740 4.125 -7.003 1.00 52.19 151 PRO A CA 1
ATOM 1152 C C . PRO A 1 151 ? -18.361 4.292 -8.396 1.00 52.19 151 PRO A C 1
ATOM 1154 O O . PRO A 1 151 ? -19.212 3.487 -8.771 1.00 52.19 151 PRO A O 1
ATOM 1157 N N . ASP A 1 152 ? -17.966 5.323 -9.149 1.00 52.12 152 ASP A N 1
ATOM 1158 C CA . ASP A 1 152 ? -18.363 5.465 -10.556 1.00 52.12 152 ASP A CA 1
ATOM 1159 C C . ASP A 1 152 ? -17.750 4.294 -11.352 1.00 52.12 152 ASP A C 1
ATOM 1161 O O . ASP A 1 152 ? -16.589 4.312 -11.751 1.00 52.12 152 ASP A O 1
ATOM 1165 N N . ASP A 1 153 ? -18.539 3.237 -11.514 1.00 57.50 153 ASP A N 1
ATOM 1166 C CA . ASP A 1 153 ? -18.347 2.148 -12.468 1.00 57.50 153 ASP A CA 1
ATOM 1167 C C . ASP A 1 153 ? -18.878 2.641 -13.827 1.00 57.50 153 ASP A C 1
ATOM 1169 O O . ASP A 1 153 ? -20.051 2.459 -14.181 1.00 57.50 153 ASP A O 1
ATOM 1173 N N . LEU A 1 154 ? -18.052 3.415 -14.545 1.00 58.38 154 LEU A N 1
ATOM 1174 C CA . LEU A 1 154 ? -18.475 4.088 -15.778 1.00 58.38 154 LEU A CA 1
ATOM 1175 C C . LEU A 1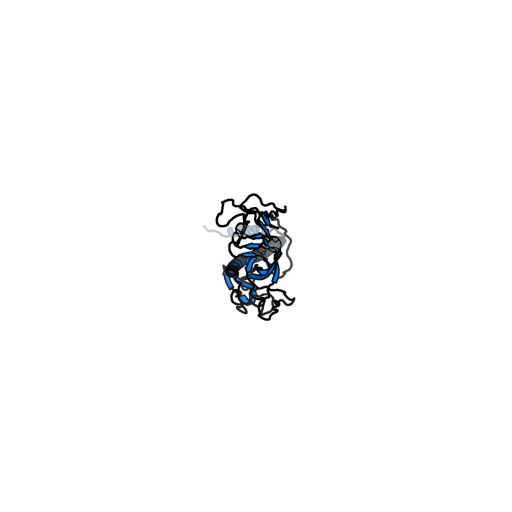 154 ? -18.738 3.107 -16.933 1.00 58.38 154 LEU A C 1
ATOM 1177 O O . LEU A 1 154 ? -19.398 3.494 -17.908 1.00 58.38 154 LEU A O 1
ATOM 1181 N N . ASP A 1 155 ? -18.231 1.873 -16.856 1.00 57.78 155 ASP A N 1
ATOM 1182 C CA . ASP A 1 155 ? -18.413 0.825 -17.864 1.00 57.78 155 ASP A CA 1
ATOM 1183 C C . ASP A 1 155 ? -19.426 -0.272 -17.472 1.00 57.78 155 ASP A C 1
ATOM 1185 O O . ASP A 1 155 ? -19.875 -1.021 -18.352 1.00 57.78 155 ASP A O 1
ATOM 1189 N N . GLY A 1 156 ? -19.917 -0.262 -16.231 1.00 57.91 156 GLY A N 1
ATOM 1190 C CA . GLY A 1 156 ? -20.998 -1.109 -15.730 1.00 57.91 156 GLY A CA 1
ATOM 1191 C C . GLY A 1 156 ? -20.559 -2.537 -15.399 1.00 57.91 156 GLY A C 1
ATOM 1192 O O . GLY A 1 156 ? -21.392 -3.450 -15.488 1.00 57.91 156 GLY A O 1
ATOM 1193 N N . ASP A 1 157 ? -19.269 -2.750 -15.125 1.00 58.50 157 ASP A N 1
ATOM 1194 C CA . ASP A 1 157 ? -18.664 -4.061 -14.879 1.00 58.50 157 ASP A CA 1
ATOM 1195 C C . ASP A 1 157 ? -18.644 -4.489 -13.397 1.00 58.50 157 ASP A C 1
ATOM 1197 O O . ASP A 1 157 ? -18.324 -5.642 -13.093 1.00 58.50 157 ASP A O 1
ATOM 1201 N N . GLY A 1 158 ? -19.073 -3.604 -12.494 1.00 59.41 158 GLY A N 1
ATOM 1202 C CA . GLY A 1 158 ? -19.121 -3.802 -11.046 1.00 59.41 158 GLY A CA 1
ATOM 1203 C C . GLY A 1 158 ? -17.816 -3.486 -10.309 1.00 59.41 158 GLY A C 1
ATOM 1204 O O . GLY A 1 158 ? -17.792 -3.603 -9.084 1.00 59.41 158 GLY A O 1
ATOM 1205 N N . SER A 1 159 ? -16.755 -3.069 -11.009 1.00 64.06 159 SER A N 1
ATOM 1206 C CA . SER A 1 159 ? -15.437 -2.778 -10.438 1.00 64.06 159 SER A CA 1
ATOM 1207 C C . SER A 1 159 ? -15.122 -1.274 -10.413 1.00 64.06 159 SER A C 1
ATOM 1209 O O . SER A 1 159 ? -15.546 -0.521 -11.286 1.00 64.06 159 SER A O 1
ATOM 1211 N N . PRO A 1 160 ? -14.333 -0.785 -9.437 1.00 67.75 160 PRO A N 1
ATOM 1212 C CA . PRO A 1 160 ? -13.955 0.625 -9.402 1.00 67.75 160 PRO A CA 1
ATOM 1213 C C . PRO A 1 160 ? -12.943 0.997 -10.499 1.00 67.75 160 PRO A C 1
ATOM 1215 O O . PRO A 1 160 ? -11.895 0.361 -10.653 1.00 67.75 160 PRO A O 1
ATOM 1218 N N . ASP A 1 161 ? -13.194 2.108 -11.196 1.00 72.38 161 ASP A N 1
ATOM 1219 C CA . ASP A 1 161 ? -12.295 2.628 -12.230 1.00 72.38 161 ASP A CA 1
ATOM 1220 C C . ASP A 1 161 ? -10.924 3.100 -11.673 1.00 72.38 161 ASP A C 1
ATOM 1222 O O . ASP A 1 161 ? -10.858 3.759 -10.625 1.00 72.38 161 ASP A O 1
ATOM 1226 N N . PRO A 1 162 ? -9.795 2.857 -12.380 1.00 74.88 162 PRO A N 1
ATOM 1227 C CA . PRO A 1 162 ? -8.456 3.269 -11.946 1.00 74.88 162 PRO A CA 1
ATOM 1228 C C . PRO A 1 162 ? -8.257 4.783 -11.869 1.00 74.88 162 PRO A C 1
ATOM 1230 O O . PRO A 1 162 ? -8.511 5.517 -12.823 1.00 74.88 162 PRO A O 1
ATOM 1233 N N . ILE A 1 163 ? -7.597 5.261 -10.811 1.00 79.75 163 ILE A N 1
ATOM 1234 C CA . ILE A 1 163 ? -7.307 6.686 -10.624 1.00 79.75 163 ILE A CA 1
ATOM 1235 C C . ILE A 1 163 ? -6.149 7.157 -11.500 1.00 79.75 163 ILE A C 1
ATOM 1237 O O . ILE A 1 163 ? -4.983 6.889 -11.223 1.00 79.75 163 ILE A O 1
ATOM 1241 N N . SER A 1 164 ? -6.441 7.945 -12.537 1.00 84.12 164 SER A N 1
ATOM 1242 C CA . SER A 1 164 ? -5.402 8.605 -13.330 1.00 84.12 164 SER A CA 1
ATOM 1243 C C . SER A 1 164 ? -4.724 9.713 -12.518 1.00 84.12 164 SER A C 1
ATOM 1245 O O . SER A 1 164 ? -5.285 10.788 -12.290 1.00 84.12 164 SER A O 1
ATOM 1247 N N . VAL A 1 165 ? -3.471 9.479 -12.133 1.00 86.19 165 VAL A N 1
ATOM 1248 C CA . VAL A 1 165 ? -2.643 10.413 -11.363 1.00 86.19 165 VAL A CA 1
ATOM 1249 C C . VAL A 1 165 ? -1.343 10.734 -12.092 1.00 86.19 165 VAL A C 1
ATOM 1251 O O . VAL A 1 165 ? -0.864 9.993 -12.947 1.00 86.19 165 VAL A O 1
ATOM 1254 N N . THR A 1 166 ? -0.724 11.861 -11.745 1.00 89.75 166 THR A N 1
ATOM 1255 C CA . THR A 1 166 ? 0.683 12.108 -12.086 1.00 89.75 166 THR A CA 1
ATOM 1256 C C . THR A 1 166 ? 1.534 11.792 -10.868 1.00 89.75 166 THR A C 1
ATOM 1258 O O . THR A 1 166 ? 1.254 12.296 -9.782 1.00 89.75 166 THR A O 1
ATOM 1261 N N . VAL A 1 167 ? 2.580 10.981 -11.044 1.00 85.62 167 VAL A N 1
ATOM 1262 C CA . VAL A 1 167 ? 3.461 10.565 -9.947 1.00 85.62 167 VAL A CA 1
ATOM 1263 C C . VAL A 1 167 ? 4.069 11.804 -9.267 1.00 85.62 167 VAL A C 1
ATOM 1265 O O . VAL A 1 167 ? 4.710 12.611 -9.959 1.00 85.62 167 VAL A O 1
ATOM 1268 N N . PRO A 1 168 ? 3.901 11.965 -7.939 1.00 83.12 168 PRO A N 1
ATOM 1269 C CA . PRO A 1 168 ? 4.404 13.120 -7.205 1.00 83.12 168 PRO A CA 1
ATOM 1270 C C . PRO A 1 168 ? 5.920 13.296 -7.311 1.00 83.12 168 PRO A C 1
ATOM 1272 O O . PRO A 1 168 ? 6.691 12.358 -7.523 1.00 83.12 168 PRO A O 1
ATOM 1275 N N . THR A 1 169 ? 6.380 14.530 -7.120 1.00 80.19 169 THR A N 1
ATOM 1276 C CA . THR A 1 169 ? 7.814 14.819 -7.024 1.00 80.19 169 THR A CA 1
ATOM 1277 C C . THR A 1 169 ? 8.412 14.188 -5.770 1.00 80.19 169 THR A C 1
ATOM 1279 O O . THR A 1 169 ? 7.863 14.356 -4.686 1.00 80.19 169 THR A O 1
ATOM 1282 N N . GLY A 1 170 ? 9.571 13.541 -5.902 1.00 77.56 170 GLY A N 1
ATOM 1283 C CA . GLY A 1 170 ? 10.260 12.866 -4.793 1.00 77.56 170 GLY A CA 1
ATOM 1284 C C . GLY A 1 170 ? 10.093 11.347 -4.795 1.00 77.56 170 GLY A C 1
ATOM 1285 O O . GLY A 1 170 ? 10.848 10.662 -4.112 1.00 77.56 170 GLY A O 1
ATOM 1286 N N . GLU A 1 171 ? 9.179 10.819 -5.609 1.00 75.56 171 GLU A N 1
ATOM 1287 C CA . GLU A 1 171 ? 8.998 9.382 -5.810 1.00 75.56 171 GLU A CA 1
ATOM 1288 C C . GLU A 1 171 ? 9.718 8.880 -7.073 1.00 75.56 171 GLU A C 1
ATOM 1290 O O . GLU A 1 171 ? 10.091 9.652 -7.969 1.00 75.56 171 GLU A O 1
ATOM 1295 N N . ARG A 1 172 ? 9.920 7.560 -7.167 1.00 72.81 172 ARG A N 1
ATOM 1296 C CA . ARG A 1 172 ? 10.442 6.935 -8.388 1.00 72.81 172 ARG A CA 1
ATOM 1297 C C . ARG A 1 172 ? 9.462 7.210 -9.528 1.00 72.81 172 ARG A C 1
ATOM 1299 O O . ARG A 1 172 ? 8.263 7.048 -9.356 1.00 72.81 172 ARG A O 1
ATOM 1306 N N . PHE A 1 173 ? 9.987 7.605 -10.689 1.00 77.19 173 PHE A N 1
ATOM 1307 C CA . PHE A 1 173 ? 9.193 7.961 -11.871 1.00 77.19 173 PHE A CA 1
ATOM 1308 C C . PHE A 1 173 ? 8.331 9.232 -11.742 1.00 77.19 173 PHE A C 1
ATOM 1310 O O . PHE A 1 173 ? 7.357 9.393 -12.475 1.00 77.19 173 PHE A O 1
ATOM 1317 N N . ALA A 1 174 ? 8.721 10.163 -10.865 1.00 82.69 174 ALA A N 1
ATOM 1318 C CA . ALA A 1 174 ? 8.081 11.471 -10.727 1.00 82.69 174 ALA A CA 1
ATOM 1319 C C . ALA A 1 174 ? 7.776 12.161 -12.074 1.00 82.69 174 ALA A C 1
ATOM 1321 O O . ALA A 1 174 ? 8.615 12.238 -12.983 1.00 82.69 174 ALA A O 1
ATOM 1322 N N . GLY A 1 175 ? 6.566 12.714 -12.179 1.00 83.62 175 GLY A N 1
ATOM 1323 C CA . GLY A 1 175 ? 6.096 13.422 -13.367 1.00 83.62 175 GLY A CA 1
ATOM 1324 C C . GLY A 1 175 ? 5.744 12.521 -14.555 1.00 83.62 175 GLY A C 1
ATOM 1325 O O . GLY A 1 175 ? 5.710 13.021 -15.681 1.00 83.62 175 GLY A O 1
ATOM 1326 N N . LEU A 1 176 ? 5.551 11.216 -14.339 1.00 85.81 176 LEU A N 1
ATOM 1327 C CA . LEU A 1 176 ? 4.864 10.327 -15.280 1.00 85.81 176 LEU A CA 1
ATOM 1328 C C . LEU A 1 176 ? 3.381 10.233 -14.936 1.00 85.81 176 LEU A C 1
ATOM 1330 O O . LEU A 1 176 ? 3.010 10.315 -13.767 1.00 85.81 176 LEU A O 1
ATOM 1334 N N . SER A 1 177 ? 2.549 10.051 -15.957 1.00 88.81 177 SER A N 1
ATOM 1335 C CA . SER A 1 177 ? 1.165 9.631 -15.763 1.00 88.81 177 SER A CA 1
ATOM 1336 C C . SER A 1 177 ? 1.152 8.171 -15.310 1.00 88.81 177 SER A C 1
ATOM 1338 O O . SER A 1 177 ? 1.948 7.359 -15.790 1.00 88.81 177 SER A O 1
ATOM 1340 N N . ALA A 1 178 ? 0.288 7.854 -14.359 1.00 87.00 178 ALA A N 1
ATOM 1341 C CA . ALA A 1 178 ? 0.090 6.522 -13.824 1.00 87.00 178 ALA A CA 1
ATOM 1342 C C . ALA A 1 178 ? -1.400 6.287 -13.573 1.00 87.00 178 ALA A C 1
ATOM 1344 O O . ALA A 1 178 ? -2.142 7.224 -13.285 1.00 87.00 178 ALA A O 1
ATOM 1345 N N . GLN A 1 179 ? -1.806 5.029 -13.645 1.00 84.81 179 GLN A N 1
ATOM 1346 C CA . GLN A 1 179 ? -3.075 4.556 -13.108 1.00 84.81 179 GLN A CA 1
ATOM 1347 C C . GLN A 1 179 ? -2.817 4.059 -11.682 1.00 84.81 179 GLN A C 1
ATOM 1349 O O . GLN A 1 179 ? -1.960 3.198 -11.487 1.00 84.81 179 GLN A O 1
ATOM 1354 N N . GLU A 1 180 ? -3.476 4.657 -10.693 1.00 84.06 180 GLU A N 1
ATOM 1355 C CA . GLU A 1 180 ? -3.415 4.313 -9.271 1.00 84.06 180 GLU A CA 1
ATOM 1356 C C . GLU A 1 180 ? -4.653 3.503 -8.883 1.00 84.06 180 GLU A C 1
ATOM 1358 O O . GLU A 1 180 ? -5.778 3.968 -9.030 1.00 84.06 180 GLU A O 1
ATOM 1363 N N . PHE A 1 181 ? -4.416 2.317 -8.339 1.00 81.31 181 PHE A N 1
ATOM 1364 C CA . PHE A 1 181 ? -5.401 1.501 -7.642 1.00 81.31 181 PHE A CA 1
ATOM 1365 C C . PHE A 1 181 ? -5.175 1.669 -6.144 1.00 81.31 181 PHE A C 1
ATOM 1367 O O . PHE A 1 181 ? -4.038 1.511 -5.674 1.00 81.31 181 PHE A O 1
ATOM 1374 N N . ARG A 1 182 ? -6.226 2.016 -5.401 1.00 83.62 182 ARG A N 1
ATOM 1375 C CA . ARG A 1 182 ? -6.168 2.221 -3.952 1.00 83.62 182 ARG A CA 1
ATOM 1376 C C . ARG A 1 182 ? -7.028 1.178 -3.257 1.00 83.62 182 ARG A C 1
ATOM 1378 O O . ARG A 1 182 ? -8.173 0.990 -3.634 1.00 83.62 182 ARG A O 1
ATOM 1385 N N . TYR A 1 183 ? -6.478 0.580 -2.209 1.00 85.25 183 TYR A N 1
ATOM 1386 C CA . TYR A 1 183 ? -7.173 -0.395 -1.379 1.00 85.25 183 TYR A CA 1
ATOM 1387 C C . TYR A 1 183 ? -7.094 0.053 0.072 1.00 85.25 183 TYR A C 1
ATOM 1389 O O . TYR A 1 183 ? -5.990 0.269 0.581 1.00 85.25 183 TYR A O 1
ATOM 1397 N N . ASP A 1 184 ? -8.237 0.195 0.727 1.00 87.75 184 ASP A N 1
ATOM 1398 C CA . ASP A 1 184 ? -8.338 0.515 2.143 1.00 87.75 184 ASP A CA 1
ATOM 1399 C C . ASP A 1 184 ? -8.635 -0.773 2.913 1.00 87.75 184 ASP A C 1
ATOM 1401 O O . ASP A 1 184 ? -9.642 -1.440 2.713 1.00 87.75 184 ASP A O 1
ATOM 1405 N N . LEU A 1 185 ? -7.694 -1.164 3.764 1.00 91.31 185 LEU A N 1
ATOM 1406 C CA . LEU A 1 185 ? -7.785 -2.334 4.618 1.00 91.31 185 LEU A CA 1
ATOM 1407 C C . LEU A 1 185 ? -8.210 -1.894 6.016 1.00 91.31 185 LEU A C 1
ATOM 1409 O O . LEU A 1 185 ? -7.536 -1.063 6.631 1.00 91.31 185 LEU A O 1
ATOM 1413 N N . TRP A 1 186 ? -9.243 -2.533 6.550 1.00 91.75 186 TRP A N 1
ATOM 1414 C CA . TRP A 1 186 ? -9.747 -2.299 7.896 1.00 91.75 186 TRP A CA 1
ATOM 1415 C C . TRP A 1 186 ? -9.573 -3.525 8.789 1.00 91.75 186 TRP A C 1
ATOM 1417 O O . TRP A 1 186 ? -9.580 -4.670 8.335 1.00 91.75 186 TRP A O 1
ATOM 1427 N N . SER A 1 187 ? -9.410 -3.273 10.086 1.00 94.25 187 SER A N 1
ATOM 1428 C CA . SER A 1 187 ? -9.473 -4.282 11.136 1.00 94.25 187 SER A CA 1
ATOM 1429 C C . SER A 1 187 ? -10.251 -3.738 12.327 1.00 94.25 187 SER A C 1
ATOM 1431 O O . SER A 1 187 ? -9.867 -2.727 12.921 1.00 94.25 187 SER A O 1
ATOM 1433 N N . VAL A 1 188 ? -11.336 -4.418 12.672 1.00 93.56 188 VAL A N 1
ATOM 1434 C CA . VAL A 1 188 ? -12.228 -4.088 13.782 1.00 93.56 188 VAL A CA 1
ATOM 1435 C C . VAL A 1 188 ? -12.086 -5.176 14.829 1.00 93.56 188 VAL A C 1
ATOM 1437 O O . VAL A 1 188 ? -12.271 -6.344 14.517 1.00 93.56 188 VAL A O 1
ATOM 1440 N N . ALA A 1 189 ? -11.715 -4.804 16.051 1.00 94.75 189 ALA A N 1
ATOM 1441 C CA . ALA A 1 189 ? -11.723 -5.702 17.195 1.00 94.75 189 ALA A CA 1
ATOM 1442 C C . ALA A 1 189 ? -12.966 -5.449 18.042 1.00 94.75 189 ALA A C 1
ATOM 1444 O O . ALA A 1 189 ? -13.309 -4.299 18.324 1.00 94.75 189 ALA A O 1
ATOM 1445 N N . GLU A 1 190 ? -13.573 -6.525 18.516 1.00 91.94 190 GLU A N 1
ATOM 1446 C CA . GLU A 1 190 ? -14.791 -6.533 19.303 1.00 91.94 190 GLU A CA 1
ATOM 1447 C C . GLU A 1 190 ? -14.648 -7.366 20.566 1.00 91.94 190 GLU A C 1
ATOM 1449 O O . GLU A 1 190 ? -13.921 -8.359 20.639 1.00 91.94 190 GLU A O 1
ATOM 1454 N N . GLN A 1 191 ? -15.398 -6.964 21.588 1.00 91.25 191 GLN A N 1
ATOM 1455 C CA . GLN A 1 191 ? -15.587 -7.767 22.782 1.00 91.25 191 GLN A CA 1
ATOM 1456 C C . GLN A 1 191 ? -17.022 -7.652 23.278 1.00 91.25 191 GLN A C 1
ATOM 1458 O O . GLN A 1 191 ? -17.416 -6.599 23.781 1.00 91.25 191 GLN A O 1
ATOM 1463 N N . SER A 1 192 ? -17.743 -8.778 23.253 1.00 86.94 192 SER A N 1
ATOM 1464 C CA . SER A 1 192 ? -19.166 -8.841 23.628 1.00 86.94 192 SER A CA 1
ATOM 1465 C C . SER A 1 192 ? -20.029 -7.940 22.738 1.00 86.94 192 SER A C 1
ATOM 1467 O O . SER A 1 192 ? -20.772 -7.110 23.262 1.00 86.94 192 SER A O 1
ATOM 1469 N N . ASP A 1 193 ? -19.862 -8.090 21.420 1.00 83.88 193 ASP A N 1
ATOM 1470 C CA . ASP A 1 193 ? -20.618 -7.389 20.368 1.00 83.88 193 ASP A CA 1
ATOM 1471 C C . ASP A 1 193 ? -20.478 -5.857 20.437 1.00 83.88 193 ASP A C 1
ATOM 1473 O O . ASP A 1 193 ? -21.390 -5.094 20.123 1.00 83.88 193 ASP A O 1
ATOM 1477 N N . LEU A 1 194 ? -19.341 -5.389 20.960 1.00 85.12 194 LEU A N 1
ATOM 1478 C CA . LEU A 1 194 ? -19.010 -3.974 21.061 1.00 85.12 194 LEU A CA 1
ATOM 1479 C C . LEU A 1 194 ? -17.600 -3.737 20.518 1.00 85.12 194 LEU A C 1
ATOM 1481 O O . LEU A 1 194 ? -16.657 -4.362 21.030 1.00 85.12 194 LEU A O 1
ATOM 1485 N N . PRO A 1 195 ? -17.420 -2.787 19.584 1.00 86.75 195 PRO A N 1
ATOM 1486 C CA . PRO A 1 195 ? -16.110 -2.475 19.040 1.00 86.75 195 PRO A CA 1
ATOM 1487 C C . PRO A 1 195 ? -15.205 -1.911 20.140 1.00 86.75 195 PRO A C 1
ATOM 1489 O O . PRO A 1 195 ? -15.523 -0.938 20.833 1.00 86.75 195 PRO A O 1
ATOM 1492 N N . SER A 1 196 ? -14.057 -2.552 20.323 1.00 90.81 196 SER A N 1
ATOM 1493 C CA . SER A 1 196 ? -13.015 -2.174 21.276 1.00 90.81 196 SER A CA 1
ATOM 1494 C C . SER A 1 196 ? -11.905 -1.351 20.611 1.00 90.81 196 SER A C 1
ATOM 1496 O O . SER A 1 196 ? -11.316 -0.489 21.276 1.00 90.81 196 SER A O 1
ATOM 1498 N N . ALA A 1 197 ? -11.651 -1.572 19.314 1.00 91.94 197 ALA A N 1
ATOM 1499 C CA . ALA A 1 197 ? -10.755 -0.773 18.478 1.00 91.94 197 ALA A CA 1
ATOM 1500 C C . ALA A 1 197 ? -11.059 -0.941 16.979 1.00 91.94 197 ALA A C 1
ATOM 1502 O O . ALA A 1 197 ? -11.473 -2.009 16.545 1.00 91.94 197 ALA A O 1
ATOM 1503 N N . VAL A 1 198 ? -10.780 0.099 16.187 1.00 90.69 198 VAL A N 1
ATOM 1504 C CA . VAL A 1 198 ? -10.859 0.071 14.717 1.00 90.69 198 VAL A CA 1
ATOM 1505 C C . VAL A 1 198 ? -9.583 0.672 14.146 1.00 90.69 198 VAL A C 1
ATOM 1507 O O . VAL A 1 198 ? -9.237 1.814 14.464 1.00 90.69 198 VAL A O 1
ATOM 1510 N N . LEU A 1 199 ? -8.887 -0.089 13.308 1.00 91.94 199 LEU A N 1
ATOM 1511 C CA . LEU A 1 199 ? -7.654 0.315 12.641 1.00 91.94 199 LEU A CA 1
ATOM 1512 C C . LEU A 1 199 ? -7.823 0.234 11.130 1.00 91.94 199 LEU A C 1
ATOM 1514 O O . LEU A 1 199 ? -8.549 -0.619 10.627 1.00 91.94 199 LEU A O 1
ATOM 1518 N N . GLY A 1 200 ? -7.118 1.105 10.416 1.00 88.88 200 GLY A N 1
ATOM 1519 C CA . GLY A 1 200 ? -7.111 1.107 8.961 1.00 88.88 200 GLY A CA 1
ATOM 1520 C C . GLY A 1 200 ? -5.726 1.383 8.393 1.00 88.88 200 GLY A C 1
ATOM 1521 O O . GLY A 1 200 ? -4.917 2.095 9.002 1.00 88.88 200 GLY A O 1
ATOM 1522 N N . MET A 1 201 ? -5.465 0.839 7.210 1.00 88.25 201 MET A N 1
ATOM 1523 C CA . MET A 1 201 ? -4.298 1.166 6.398 1.00 88.25 201 MET A CA 1
ATOM 1524 C C . MET A 1 201 ? -4.657 1.178 4.916 1.00 88.25 201 MET A C 1
ATOM 1526 O O . MET A 1 201 ? -5.518 0.426 4.484 1.00 88.25 201 MET A O 1
ATOM 1530 N N . SER A 1 202 ? -3.948 1.982 4.129 1.00 85.56 202 SER A N 1
ATOM 1531 C CA . SER A 1 202 ? -4.175 2.069 2.685 1.00 85.56 202 SER A CA 1
ATOM 1532 C C . SER A 1 202 ? -2.979 1.536 1.907 1.00 85.56 202 SER A C 1
ATOM 1534 O O . SER A 1 202 ? -1.836 1.920 2.179 1.00 85.56 202 SER A O 1
ATOM 1536 N N . PHE A 1 203 ? -3.252 0.730 0.887 1.00 84.19 203 PHE A N 1
ATOM 1537 C CA . PHE A 1 203 ? -2.293 0.298 -0.121 1.00 84.19 203 PHE A CA 1
ATOM 1538 C C . PHE A 1 203 ? -2.542 1.030 -1.426 1.00 84.19 203 PHE A C 1
ATOM 1540 O O . PHE A 1 203 ? -3.680 1.313 -1.800 1.00 84.19 203 PHE A O 1
ATOM 1547 N N . LYS A 1 204 ? -1.457 1.327 -2.138 1.00 82.12 204 LYS A N 1
ATOM 1548 C CA . LYS A 1 204 ? -1.532 1.936 -3.462 1.00 82.12 204 LYS A CA 1
ATOM 1549 C C . LYS A 1 204 ? -0.670 1.163 -4.434 1.00 82.12 204 LYS A C 1
ATOM 1551 O O . LYS A 1 204 ? 0.530 1.009 -4.201 1.00 82.12 204 LYS A O 1
ATOM 1556 N N . SER A 1 205 ? -1.270 0.738 -5.535 1.00 83.44 205 SER A N 1
ATOM 1557 C CA . SER A 1 205 ? -0.562 0.168 -6.674 1.00 83.44 205 SER A CA 1
ATOM 1558 C C . SER A 1 205 ? -0.632 1.143 -7.836 1.00 83.44 205 SER A C 1
ATOM 1560 O O . SER A 1 205 ? -1.707 1.620 -8.184 1.00 83.44 205 SER A O 1
ATOM 1562 N N . ARG A 1 206 ? 0.516 1.477 -8.425 1.00 84.25 206 ARG A N 1
ATOM 1563 C CA . ARG A 1 206 ? 0.583 2.361 -9.589 1.00 84.25 206 ARG A CA 1
ATOM 1564 C C . ARG A 1 206 ? 1.144 1.633 -10.787 1.00 84.25 206 ARG A C 1
ATOM 1566 O O . ARG A 1 206 ? 2.253 1.101 -10.723 1.00 84.25 206 ARG A O 1
ATOM 1573 N N . VAL A 1 207 ? 0.418 1.715 -11.894 1.00 83.38 207 VAL A N 1
ATOM 1574 C CA . VAL A 1 207 ? 0.850 1.231 -13.200 1.00 83.38 207 VAL A CA 1
ATOM 1575 C C . VAL A 1 207 ? 1.192 2.419 -14.082 1.00 83.38 207 VAL A C 1
ATOM 1577 O O . VAL A 1 207 ? 0.361 3.285 -14.349 1.00 83.38 207 VAL A O 1
ATOM 1580 N N . ILE A 1 208 ? 2.435 2.459 -14.550 1.00 85.88 208 ILE A N 1
ATOM 1581 C CA . ILE A 1 208 ? 2.905 3.489 -15.476 1.00 85.88 208 ILE A CA 1
ATOM 1582 C C . ILE A 1 208 ? 2.868 2.934 -16.904 1.00 85.88 208 ILE A C 1
ATOM 1584 O O . ILE A 1 208 ? 3.602 1.985 -17.197 1.00 85.88 208 ILE A O 1
ATOM 1588 N N . PRO A 1 209 ? 2.086 3.538 -17.816 1.00 85.69 209 PRO A N 1
ATOM 1589 C CA . PRO A 1 209 ? 2.073 3.125 -19.209 1.00 85.69 209 PRO A CA 1
ATOM 1590 C C . PRO A 1 209 ? 3.445 3.253 -19.889 1.00 85.69 209 PRO A C 1
ATOM 1592 O O . PRO A 1 209 ? 4.071 4.320 -19.868 1.00 85.69 209 PRO A O 1
ATOM 1595 N N . LEU A 1 210 ? 3.871 2.184 -20.570 1.00 86.06 210 LEU A N 1
ATOM 1596 C CA . LEU A 1 210 ? 5.173 2.091 -21.247 1.00 86.06 210 LEU A CA 1
ATOM 1597 C C . LEU A 1 210 ? 5.389 3.111 -22.371 1.00 86.06 210 LEU A C 1
ATOM 1599 O O . LEU A 1 210 ? 6.522 3.529 -22.603 1.00 86.06 210 LEU A O 1
ATOM 1603 N N . PHE A 1 211 ? 4.326 3.554 -23.047 1.00 86.56 211 PHE A N 1
ATOM 1604 C CA . PHE A 1 211 ? 4.420 4.489 -24.177 1.00 86.56 211 PHE A CA 1
ATOM 1605 C C . PHE A 1 211 ? 4.967 5.877 -23.795 1.00 86.56 211 PHE A C 1
ATOM 1607 O O . PHE A 1 211 ? 5.264 6.693 -24.665 1.00 86.56 211 PHE A O 1
ATOM 1614 N N . GLN A 1 212 ? 5.121 6.157 -22.498 1.00 89.00 212 GLN A N 1
ATOM 1615 C CA . GLN A 1 212 ? 5.745 7.382 -21.997 1.00 89.00 212 GLN A CA 1
ATOM 1616 C C . GLN A 1 212 ? 7.285 7.352 -22.061 1.00 89.00 212 GLN A C 1
ATOM 1618 O O . GLN A 1 212 ? 7.935 8.383 -21.840 1.00 89.00 212 GLN A O 1
ATOM 1623 N N . PHE A 1 213 ? 7.881 6.192 -22.362 1.00 91.00 213 PHE A N 1
ATOM 1624 C CA . PHE A 1 213 ? 9.320 6.012 -22.532 1.00 91.00 213 PHE A CA 1
ATOM 1625 C 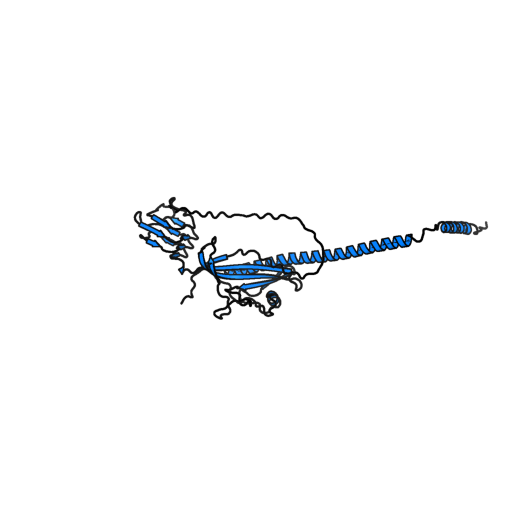C . PHE A 1 213 ? 9.687 5.900 -24.013 1.00 91.00 213 PHE A C 1
ATOM 1627 O O . PHE A 1 213 ? 9.037 5.198 -24.780 1.00 91.00 213 PHE A O 1
ATOM 1634 N N . ALA A 1 214 ? 10.778 6.559 -24.411 1.00 92.00 214 ALA A N 1
ATOM 1635 C CA . ALA A 1 214 ? 11.367 6.342 -25.733 1.00 92.00 214 ALA A CA 1
ATOM 1636 C C . ALA A 1 214 ? 12.153 5.027 -25.782 1.00 92.00 214 ALA A C 1
ATOM 1638 O O . ALA A 1 214 ? 12.236 4.390 -26.827 1.00 92.00 214 ALA A O 1
ATOM 1639 N N . VAL A 1 215 ? 12.744 4.636 -24.650 1.00 91.00 215 VAL A N 1
ATOM 1640 C CA . VAL A 1 215 ? 13.425 3.354 -24.481 1.00 91.00 215 VAL A CA 1
ATOM 1641 C C . VAL A 1 215 ? 13.086 2.801 -23.104 1.00 91.00 215 VAL A C 1
ATOM 1643 O O . VAL A 1 215 ? 13.334 3.459 -22.091 1.00 91.00 215 VAL A O 1
ATOM 1646 N N . PHE A 1 216 ? 12.580 1.574 -23.076 1.00 91.06 216 PHE A N 1
ATOM 1647 C CA . PHE A 1 216 ? 12.393 0.785 -21.868 1.00 91.06 216 PHE A CA 1
ATOM 1648 C C . PHE A 1 216 ? 12.965 -0.617 -22.091 1.00 91.06 216 PHE A C 1
ATOM 1650 O O . PHE A 1 216 ? 12.709 -1.225 -23.130 1.00 91.06 216 PHE A O 1
ATOM 1657 N N . TYR A 1 217 ? 13.722 -1.121 -21.121 1.00 89.19 217 TYR A N 1
ATOM 1658 C CA . TYR A 1 217 ? 14.162 -2.513 -21.077 1.00 89.19 217 TYR A CA 1
ATOM 1659 C C . TYR A 1 217 ? 13.834 -3.125 -19.719 1.00 89.19 217 TYR A C 1
ATOM 1661 O O . TYR A 1 217 ? 14.134 -2.538 -18.682 1.00 89.19 217 TYR A O 1
ATOM 1669 N N . GLU A 1 218 ? 13.276 -4.332 -19.732 1.00 84.06 218 GLU A N 1
ATOM 1670 C CA . GLU A 1 218 ? 13.064 -5.100 -18.505 1.00 84.06 218 GLU A CA 1
ATOM 1671 C C . GLU A 1 218 ? 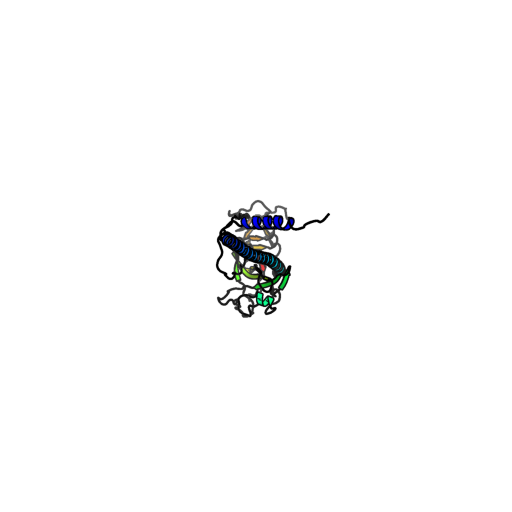14.409 -5.477 -17.871 1.00 84.06 218 GLU A C 1
ATOM 1673 O O . GLU A 1 218 ? 14.678 -5.186 -16.718 1.00 84.06 218 GLU A O 1
ATOM 1678 N N . ASN A 1 219 ? 15.322 -6.042 -18.655 1.00 88.81 219 ASN A N 1
ATOM 1679 C CA . ASN A 1 219 ? 16.671 -6.362 -18.194 1.00 88.81 219 ASN A CA 1
ATOM 1680 C C . ASN A 1 219 ? 17.636 -5.210 -18.496 1.00 88.81 219 ASN A C 1
ATOM 1682 O O . ASN A 1 219 ? 17.216 -4.111 -18.856 1.00 88.81 219 ASN A O 1
ATOM 1686 N N . ASP A 1 220 ? 18.937 -5.466 -18.378 1.00 88.81 220 ASP A N 1
ATOM 1687 C CA . ASP A 1 220 ? 19.978 -4.505 -18.733 1.00 88.81 220 ASP A CA 1
ATOM 1688 C C . ASP A 1 220 ? 19.769 -3.901 -20.129 1.00 88.81 220 ASP A C 1
ATOM 1690 O O . ASP A 1 220 ? 19.540 -4.618 -21.108 1.00 88.81 220 ASP A O 1
ATOM 1694 N N . ALA A 1 221 ? 19.947 -2.588 -20.229 1.00 89.81 221 ALA A N 1
ATOM 1695 C CA . ALA A 1 221 ? 19.975 -1.884 -21.502 1.00 89.81 221 ALA A CA 1
ATOM 1696 C C . ALA A 1 221 ? 21.421 -1.633 -21.931 1.00 89.81 221 ALA A C 1
ATOM 1698 O O . ALA A 1 221 ? 22.226 -1.085 -21.172 1.00 89.81 221 ALA A O 1
ATOM 1699 N N . ASP A 1 222 ? 21.736 -2.003 -23.170 1.00 89.00 222 ASP A N 1
ATOM 1700 C CA . ASP A 1 222 ? 23.085 -1.918 -23.712 1.00 89.00 222 ASP A CA 1
ATOM 1701 C C . ASP A 1 222 ? 23.163 -0.980 -24.928 1.00 89.00 222 ASP A C 1
ATOM 1703 O O . ASP A 1 222 ? 22.650 -1.271 -26.009 1.00 89.00 222 ASP A O 1
ATOM 1707 N N . PHE A 1 223 ? 23.862 0.142 -24.740 1.00 86.94 223 PHE A N 1
ATOM 1708 C CA . PHE A 1 223 ? 24.280 1.077 -25.780 1.00 86.94 223 PHE A CA 1
ATOM 1709 C C . PHE A 1 223 ? 25.811 1.117 -25.887 1.00 86.94 223 PHE A C 1
ATOM 1711 O O . PHE A 1 223 ? 26.431 2.176 -25.753 1.00 86.94 223 PHE A O 1
ATOM 1718 N N . THR A 1 224 ? 26.442 -0.034 -26.118 1.00 76.25 224 THR A N 1
ATOM 1719 C CA . THR A 1 224 ? 27.906 -0.154 -26.190 1.00 76.25 224 THR A CA 1
ATOM 1720 C C . THR A 1 224 ? 28.510 0.392 -27.490 1.00 76.25 224 THR A C 1
ATOM 1722 O O . THR A 1 224 ? 29.580 0.999 -27.453 1.00 76.25 224 THR A O 1
ATOM 1725 N N . ILE A 1 225 ? 27.860 0.205 -28.646 1.00 80.12 225 ILE A N 1
ATOM 1726 C CA . ILE A 1 225 ? 28.365 0.690 -29.950 1.00 80.12 225 ILE A CA 1
ATOM 1727 C C . ILE A 1 225 ? 27.256 1.426 -30.717 1.00 80.12 225 ILE A C 1
ATOM 1729 O O . ILE A 1 225 ? 26.904 1.039 -31.833 1.00 80.12 225 ILE A O 1
ATOM 1733 N N . PRO A 1 226 ? 26.648 2.476 -30.138 1.00 81.38 226 PRO A N 1
ATOM 1734 C CA . PRO A 1 226 ? 25.631 3.216 -30.853 1.00 81.38 226 PRO A CA 1
ATOM 1735 C C . PRO A 1 226 ? 26.293 4.010 -31.990 1.00 81.38 226 PRO A C 1
ATOM 1737 O O . PRO A 1 226 ? 27.385 4.567 -31.804 1.00 81.38 226 PRO A O 1
ATOM 1740 N N . PRO A 1 227 ? 25.649 4.107 -33.166 1.00 83.81 227 PRO A N 1
ATOM 1741 C CA . PRO A 1 227 ? 26.020 5.104 -34.162 1.00 83.81 227 PRO A CA 1
ATOM 1742 C C . PRO A 1 227 ? 25.748 6.516 -33.617 1.00 83.81 227 PRO A C 1
ATOM 1744 O O . PRO A 1 227 ? 25.262 6.690 -32.499 1.00 83.81 227 PRO A O 1
ATOM 1747 N N . ASN A 1 228 ? 26.039 7.552 -34.409 1.00 87.88 228 ASN A N 1
ATOM 1748 C CA . ASN A 1 228 ? 25.651 8.910 -34.027 1.00 87.88 228 ASN A CA 1
ATOM 1749 C C . ASN A 1 228 ? 24.123 8.977 -33.954 1.00 87.88 228 ASN A C 1
ATOM 1751 O O . ASN A 1 228 ? 23.455 8.873 -34.983 1.00 87.88 228 ASN A O 1
ATOM 1755 N N . MET A 1 229 ? 23.583 9.090 -32.742 1.00 88.81 229 MET A N 1
ATOM 1756 C CA . MET A 1 229 ? 22.149 9.006 -32.508 1.00 88.81 229 MET A CA 1
ATOM 1757 C C . MET A 1 229 ? 21.703 9.940 -31.389 1.00 88.81 229 MET A C 1
ATOM 1759 O O . MET A 1 229 ? 22.414 10.183 -30.408 1.00 88.81 229 MET A O 1
ATOM 1763 N N . THR A 1 230 ? 20.472 10.417 -31.538 1.00 91.81 230 THR A N 1
ATOM 1764 C CA . THR A 1 230 ? 19.792 11.250 -30.553 1.00 91.81 230 THR A CA 1
ATOM 1765 C C . THR A 1 230 ? 18.498 10.567 -30.142 1.00 91.81 230 T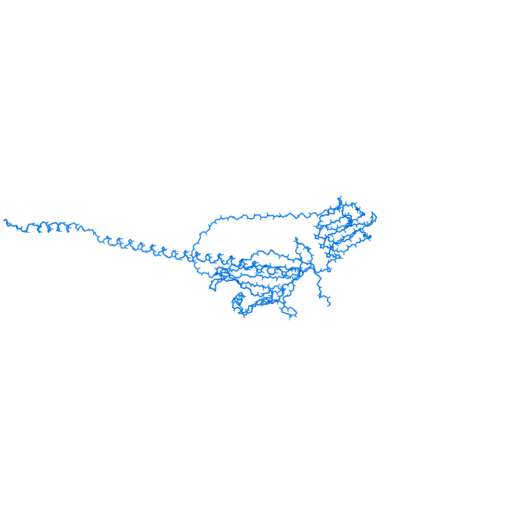HR A C 1
ATOM 1767 O O . THR A 1 230 ? 17.643 10.314 -30.987 1.00 91.81 230 THR A O 1
ATOM 1770 N N . ILE A 1 231 ? 18.345 10.292 -28.849 1.00 92.50 231 ILE A N 1
ATOM 1771 C CA . ILE A 1 231 ? 17.128 9.734 -28.261 1.00 92.50 231 ILE A CA 1
ATOM 1772 C C . ILE A 1 231 ? 16.304 10.887 -27.692 1.00 92.50 231 ILE A C 1
ATOM 1774 O O . ILE A 1 231 ? 16.732 11.594 -26.772 1.00 92.50 231 ILE A O 1
ATOM 1778 N N . ASN A 1 232 ? 15.112 11.072 -28.257 1.00 91.25 232 ASN A N 1
ATOM 1779 C CA . ASN A 1 232 ? 14.141 12.060 -27.810 1.00 91.25 232 ASN A CA 1
ATOM 1780 C C . ASN A 1 232 ? 13.074 11.366 -26.962 1.00 91.25 232 ASN A C 1
ATOM 1782 O O . ASN A 1 232 ? 12.178 10.725 -27.495 1.00 91.25 232 ASN A O 1
ATOM 1786 N N . GLY A 1 233 ? 13.196 11.492 -25.643 1.00 89.19 233 GLY A N 1
ATOM 1787 C CA . GLY A 1 233 ? 12.272 10.918 -24.667 1.00 89.19 233 GLY A CA 1
ATOM 1788 C C . GLY A 1 233 ? 13.009 10.225 -23.527 1.00 89.19 233 GLY A C 1
ATOM 1789 O O . GLY A 1 233 ? 14.242 10.234 -23.472 1.00 89.19 233 GLY A O 1
ATOM 1790 N N . ARG A 1 234 ? 12.245 9.691 -22.574 1.00 88.56 234 ARG A N 1
ATOM 1791 C CA . ARG A 1 234 ? 12.790 9.092 -21.350 1.00 88.56 234 ARG A CA 1
ATOM 1792 C C . ARG A 1 234 ? 13.378 7.713 -21.633 1.00 88.56 234 ARG A C 1
ATOM 1794 O O . ARG A 1 234 ? 12.866 6.985 -22.483 1.00 88.56 234 ARG A O 1
ATOM 1801 N N . VAL A 1 235 ? 14.432 7.372 -20.898 1.00 90.69 235 VAL A N 1
ATOM 1802 C CA . VAL A 1 235 ? 15.123 6.081 -20.980 1.00 90.69 235 VAL A CA 1
ATOM 1803 C C . VAL A 1 235 ? 15.097 5.420 -19.603 1.00 90.69 235 VAL A C 1
ATOM 1805 O O . VAL A 1 235 ? 15.529 6.033 -18.620 1.00 90.69 235 VAL A O 1
ATOM 1808 N N . HIS A 1 236 ? 14.596 4.185 -19.537 1.00 89.06 236 HIS A N 1
ATOM 1809 C CA . HIS A 1 236 ? 14.595 3.361 -18.327 1.00 89.06 236 HIS A CA 1
ATOM 1810 C C . HIS A 1 236 ? 15.066 1.927 -18.590 1.00 89.06 236 HIS A C 1
ATOM 1812 O O . HIS A 1 236 ? 14.858 1.379 -19.670 1.00 89.06 236 HIS A O 1
ATOM 1818 N N . THR A 1 237 ? 15.666 1.312 -17.575 1.00 88.44 237 THR A N 1
ATOM 1819 C CA . THR A 1 237 ? 15.921 -0.132 -17.516 1.00 88.44 237 THR A CA 1
ATOM 1820 C C . THR A 1 237 ? 15.760 -0.634 -16.080 1.00 88.44 237 THR A C 1
ATOM 1822 O O . THR A 1 237 ? 16.205 0.058 -15.152 1.00 88.44 237 THR A O 1
ATOM 1825 N N . ASN A 1 238 ? 15.148 -1.811 -15.873 1.00 85.81 238 ASN A N 1
ATOM 1826 C CA . ASN A 1 238 ? 15.094 -2.397 -14.524 1.00 85.81 238 ASN A CA 1
ATOM 1827 C C . ASN A 1 238 ? 16.437 -3.042 -14.126 1.00 85.81 238 ASN A C 1
ATOM 1829 O O . ASN A 1 238 ? 16.715 -3.178 -12.935 1.00 85.81 238 ASN A O 1
ATOM 1833 N N . GLY A 1 239 ? 17.293 -3.365 -15.102 1.00 86.44 239 GLY A N 1
ATOM 1834 C CA . GLY A 1 239 ? 18.667 -3.824 -14.900 1.00 86.44 239 GLY A CA 1
ATOM 1835 C C . GLY A 1 239 ? 19.703 -2.694 -14.917 1.00 86.44 239 GLY A C 1
ATOM 1836 O O . GLY A 1 239 ? 19.400 -1.527 -14.651 1.00 86.44 239 GLY A O 1
ATOM 1837 N N . ASP A 1 240 ? 20.947 -3.051 -15.235 1.00 87.44 240 ASP A N 1
ATOM 1838 C CA . ASP A 1 240 ? 22.058 -2.120 -15.437 1.00 87.44 240 ASP A CA 1
ATOM 1839 C C . ASP A 1 240 ? 21.932 -1.373 -16.776 1.00 87.44 240 ASP A C 1
ATOM 1841 O O . ASP A 1 240 ? 21.542 -1.938 -17.800 1.00 87.44 240 ASP A O 1
ATOM 1845 N N . LEU A 1 241 ? 22.339 -0.103 -16.800 1.00 89.00 241 LEU A N 1
ATOM 1846 C CA . LEU A 1 241 ? 22.363 0.705 -18.021 1.00 89.00 241 LEU A CA 1
ATOM 1847 C C . LEU A 1 241 ? 23.801 0.924 -18.486 1.00 89.00 241 LEU A C 1
ATOM 1849 O O . LEU A 1 241 ? 24.584 1.558 -17.782 1.00 89.00 241 LEU A O 1
ATOM 1853 N N . TYR A 1 242 ? 24.138 0.469 -19.690 1.00 88.00 242 TYR A N 1
ATOM 1854 C CA . TYR A 1 242 ? 25.455 0.658 -20.297 1.00 88.00 242 TYR A CA 1
ATOM 1855 C C . TYR A 1 242 ? 25.363 1.710 -21.394 1.00 88.00 242 TYR A C 1
ATOM 1857 O O . TYR A 1 242 ? 24.711 1.499 -22.413 1.00 88.00 242 TYR A O 1
ATOM 1865 N N . LEU A 1 243 ? 26.011 2.856 -21.186 1.00 87.88 243 LEU A N 1
ATOM 1866 C CA . LEU A 1 243 ? 26.104 3.913 -22.187 1.00 87.88 243 LEU A CA 1
ATOM 1867 C C . LEU A 1 243 ? 27.540 4.042 -22.676 1.00 87.88 243 LEU A C 1
ATOM 1869 O O . LEU A 1 243 ? 28.465 4.253 -21.891 1.00 87.88 243 LEU A O 1
ATOM 1873 N N . ASN A 1 244 ? 27.740 3.997 -23.984 1.00 85.56 244 ASN A N 1
ATOM 1874 C CA . ASN A 1 244 ? 29.022 4.291 -24.599 1.00 85.56 244 ASN A CA 1
ATOM 1875 C C . ASN A 1 244 ? 28.826 4.979 -25.956 1.00 85.56 244 ASN A C 1
ATOM 1877 O O . ASN A 1 244 ? 27.713 5.321 -26.347 1.00 85.56 244 ASN A O 1
ATOM 1881 N N . SER A 1 245 ? 29.923 5.237 -26.656 1.00 81.88 245 SER A N 1
ATOM 1882 C CA . SER A 1 245 ? 29.906 5.645 -28.057 1.00 81.88 245 SER A CA 1
ATOM 1883 C C . SER A 1 245 ? 30.810 4.719 -28.857 1.00 81.88 245 SER A C 1
ATOM 1885 O O . SER A 1 245 ? 31.809 4.235 -28.331 1.00 81.88 245 SER A O 1
ATOM 1887 N N . ALA A 1 246 ? 30.492 4.498 -30.133 1.00 75.62 246 ALA A N 1
ATOM 1888 C CA . ALA A 1 246 ? 31.257 3.593 -30.986 1.00 75.62 246 ALA A CA 1
ATOM 1889 C C . ALA A 1 246 ? 32.742 3.987 -31.141 1.00 75.62 246 ALA A C 1
ATOM 1891 O O . ALA A 1 246 ? 33.603 3.119 -31.253 1.00 75.62 246 ALA A O 1
ATOM 1892 N N . ASN A 1 247 ? 33.059 5.287 -31.176 1.00 78.25 247 ASN A N 1
ATOM 1893 C CA . ASN A 1 247 ? 34.426 5.819 -31.255 1.00 78.25 247 ASN A CA 1
ATOM 1894 C C . ASN A 1 247 ? 34.463 7.312 -30.853 1.00 78.25 247 ASN A C 1
ATOM 1896 O O . ASN A 1 247 ? 33.426 7.916 -30.582 1.00 78.25 247 ASN A O 1
ATOM 1900 N N . SER A 1 248 ? 35.653 7.930 -30.821 1.00 79.12 248 SER A N 1
ATOM 1901 C CA . SER A 1 248 ? 35.859 9.339 -30.427 1.00 79.12 248 SER A CA 1
ATOM 1902 C C . SER A 1 248 ? 35.140 10.380 -31.301 1.00 79.12 248 SER A C 1
ATOM 1904 O O . SER A 1 248 ? 34.915 11.492 -30.829 1.00 79.12 248 SER A O 1
ATOM 1906 N N . GLY A 1 249 ? 34.758 10.037 -32.535 1.00 80.62 249 GLY A N 1
ATOM 1907 C CA . GLY A 1 249 ? 34.039 10.920 -33.462 1.00 80.62 249 GLY A CA 1
ATOM 1908 C C . GLY A 1 249 ? 32.515 10.777 -33.425 1.00 80.62 249 GLY A C 1
ATOM 1909 O O . GLY A 1 249 ? 31.815 11.522 -34.108 1.00 80.62 249 GLY A O 1
ATOM 1910 N N . VAL A 1 250 ? 31.989 9.831 -32.644 1.00 83.50 250 VAL A N 1
ATOM 1911 C CA . VAL A 1 250 ? 30.555 9.532 -32.567 1.00 83.50 250 VAL A CA 1
ATOM 1912 C C . VAL A 1 250 ? 29.969 10.054 -31.255 1.00 83.50 250 VAL A C 1
ATOM 1914 O O . VAL A 1 250 ? 30.635 10.082 -30.210 1.00 83.50 250 VAL A O 1
ATOM 1917 N N . ARG A 1 251 ? 28.701 10.474 -31.305 1.00 85.88 251 ARG A N 1
ATOM 1918 C CA . ARG A 1 251 ? 27.970 11.019 -30.163 1.00 85.88 251 ARG A CA 1
ATOM 1919 C C . ARG A 1 251 ? 26.662 10.267 -29.928 1.00 85.88 251 ARG A C 1
ATOM 1921 O O . ARG A 1 251 ? 25.869 10.110 -30.849 1.00 85.88 251 ARG A O 1
ATOM 1928 N N . LEU A 1 252 ? 26.424 9.902 -28.671 1.00 88.50 252 LEU A N 1
ATOM 1929 C CA . LEU A 1 252 ? 25.114 9.508 -28.160 1.00 88.50 252 LEU A CA 1
ATOM 1930 C C . LEU A 1 252 ? 24.540 10.684 -27.366 1.00 88.50 252 LEU A C 1
ATOM 1932 O O . LEU A 1 252 ? 25.169 11.193 -26.435 1.00 88.50 252 LEU A O 1
ATOM 1936 N N . THR A 1 253 ? 23.351 11.146 -27.733 1.00 90.38 253 THR A N 1
ATOM 1937 C CA . THR A 1 253 ? 22.656 12.216 -27.008 1.00 90.38 253 THR A CA 1
ATOM 1938 C C . THR A 1 253 ? 21.295 11.730 -26.542 1.00 90.38 253 THR A C 1
ATOM 1940 O O . THR A 1 253 ? 20.493 11.278 -27.351 1.00 90.38 253 THR A O 1
ATOM 1943 N N . ILE A 1 254 ? 21.020 11.842 -25.244 1.00 91.25 254 ILE A N 1
ATOM 1944 C CA . ILE A 1 254 ? 19.717 11.526 -24.659 1.00 91.25 254 ILE A CA 1
ATOM 1945 C C . ILE A 1 254 ? 19.124 12.818 -24.104 1.00 91.25 254 ILE A C 1
ATOM 1947 O O . ILE A 1 254 ? 19.601 13.374 -23.111 1.00 91.25 254 ILE A O 1
ATOM 1951 N N . ASN A 1 255 ? 18.086 13.305 -24.782 1.00 90.19 255 ASN A N 1
ATOM 1952 C CA . ASN A 1 255 ? 17.445 14.579 -24.466 1.00 90.19 255 ASN A CA 1
ATOM 1953 C C . ASN A 1 255 ? 16.404 14.468 -23.341 1.00 90.19 255 ASN A C 1
ATOM 1955 O O . ASN A 1 255 ? 15.988 15.498 -22.809 1.00 90.19 255 ASN A O 1
ATOM 1959 N N . GLY A 1 256 ? 15.959 13.255 -23.000 1.00 86.50 256 GLY A N 1
ATOM 1960 C CA . GLY A 1 256 ? 15.049 13.003 -21.882 1.00 86.50 256 GLY A CA 1
ATOM 1961 C C . GLY A 1 256 ? 15.756 12.572 -20.598 1.00 86.50 256 GLY A C 1
ATOM 1962 O O . GLY A 1 256 ? 16.985 12.520 -20.523 1.00 86.50 256 GLY A O 1
ATOM 1963 N N . ASP A 1 257 ? 14.951 12.278 -19.579 1.00 86.00 257 ASP A N 1
ATOM 1964 C CA . ASP A 1 257 ? 15.437 11.798 -18.286 1.00 86.00 257 ASP A CA 1
ATOM 1965 C C . ASP A 1 257 ? 15.915 10.340 -18.399 1.00 86.00 257 ASP A C 1
ATOM 1967 O O . ASP A 1 257 ? 15.251 9.507 -19.027 1.00 86.00 257 ASP A O 1
ATOM 1971 N N . VAL A 1 258 ? 17.065 10.040 -17.785 1.00 86.56 258 VAL A N 1
ATOM 1972 C CA . VAL A 1 258 ? 17.676 8.703 -17.775 1.00 86.56 258 VAL A CA 1
ATOM 1973 C C . VAL A 1 258 ? 17.615 8.117 -16.371 1.00 86.56 258 VAL A C 1
ATOM 1975 O O . VAL A 1 258 ? 18.078 8.730 -15.404 1.00 86.56 258 VAL A O 1
ATOM 1978 N N . THR A 1 259 ? 17.057 6.913 -16.270 1.00 85.50 259 THR A N 1
ATOM 1979 C CA . THR A 1 259 ? 16.827 6.197 -15.010 1.00 85.50 259 THR A CA 1
ATOM 1980 C C . THR A 1 259 ? 17.196 4.717 -15.158 1.00 85.50 259 THR A C 1
ATOM 1982 O O . THR A 1 259 ? 17.087 4.154 -16.241 1.00 85.50 259 THR A O 1
ATOM 1985 N N . THR A 1 260 ? 17.653 4.079 -14.084 1.00 86.25 260 THR A N 1
ATOM 1986 C CA . THR A 1 260 ? 18.001 2.646 -14.035 1.00 86.25 260 THR A CA 1
ATOM 1987 C C . THR A 1 260 ? 17.786 2.150 -12.606 1.00 86.25 260 THR A C 1
ATOM 1989 O O . THR A 1 260 ? 18.040 2.916 -11.673 1.00 86.25 260 THR A O 1
ATOM 1992 N N . ALA A 1 261 ? 17.261 0.933 -12.424 1.00 83.81 261 ALA A N 1
ATOM 1993 C CA . ALA A 1 261 ? 17.216 0.300 -11.097 1.00 83.81 261 ALA A CA 1
ATOM 1994 C C . ALA A 1 261 ? 18.555 -0.345 -10.715 1.00 83.81 261 ALA A C 1
ATOM 1996 O O . ALA A 1 261 ? 18.884 -0.410 -9.530 1.00 83.81 261 ALA A O 1
ATOM 1997 N N . GLY A 1 262 ? 19.325 -0.788 -11.709 1.00 83.75 262 GLY A N 1
ATOM 1998 C CA . GLY A 1 262 ? 20.695 -1.238 -11.533 1.00 83.75 262 GLY A CA 1
ATOM 1999 C C . GLY A 1 262 ? 21.693 -0.082 -11.466 1.00 83.75 262 GLY A C 1
ATOM 2000 O O . GLY A 1 262 ? 21.421 1.032 -11.011 1.00 83.75 262 GLY A O 1
ATOM 2001 N N . THR A 1 263 ? 22.912 -0.363 -11.905 1.00 83.62 263 THR A N 1
ATOM 2002 C CA . THR A 1 263 ? 23.990 0.617 -11.980 1.00 83.62 263 THR A CA 1
ATOM 2003 C C . THR A 1 263 ? 24.064 1.223 -13.381 1.00 83.62 263 THR A C 1
ATOM 2005 O O . THR A 1 263 ? 24.031 0.525 -14.392 1.00 83.62 263 THR A O 1
ATOM 2008 N N . LEU A 1 264 ? 24.258 2.543 -13.444 1.00 85.62 264 LEU A N 1
ATOM 2009 C CA . LEU A 1 264 ? 24.646 3.217 -14.678 1.00 85.62 264 LEU A CA 1
ATOM 2010 C C . LEU A 1 264 ? 26.159 3.079 -14.914 1.00 85.62 264 LEU A C 1
ATOM 2012 O O . LEU A 1 264 ? 26.980 3.545 -14.113 1.00 85.62 264 LEU A O 1
ATOM 2016 N N . TYR A 1 265 ? 26.524 2.494 -16.048 1.00 84.00 265 TYR A N 1
ATOM 2017 C CA . TYR A 1 265 ? 27.891 2.341 -16.522 1.00 84.00 265 TYR A CA 1
ATOM 2018 C C . TYR A 1 265 ? 28.161 3.235 -17.729 1.00 84.00 265 TYR A C 1
ATOM 2020 O O . TYR A 1 265 ? 27.350 3.346 -18.650 1.00 84.00 265 TYR A O 1
ATOM 2028 N N . ARG A 1 266 ? 29.352 3.836 -17.743 1.00 82.50 266 ARG A N 1
ATOM 2029 C CA . ARG A 1 266 ? 29.924 4.443 -18.939 1.00 82.50 266 ARG A CA 1
ATOM 2030 C C . ARG A 1 266 ? 30.980 3.489 -19.490 1.00 82.50 266 ARG A C 1
ATOM 2032 O O . ARG A 1 266 ? 32.087 3.424 -18.959 1.00 82.50 266 ARG A O 1
ATOM 2039 N N . GLY A 1 267 ? 30.636 2.756 -20.542 1.00 78.75 267 GLY A N 1
ATOM 2040 C CA . GLY A 1 267 ? 31.514 1.755 -21.146 1.00 78.75 267 GLY A CA 1
ATOM 2041 C C . GLY A 1 267 ? 30.761 0.538 -21.675 1.00 78.75 267 GLY A C 1
ATOM 2042 O O . GLY A 1 267 ? 29.534 0.509 -21.678 1.00 78.75 267 GLY A O 1
ATOM 2043 N N . ASN A 1 268 ? 31.525 -0.451 -22.135 1.00 77.38 268 ASN A N 1
ATOM 2044 C CA . ASN A 1 268 ? 31.009 -1.710 -22.666 1.00 77.38 268 ASN A CA 1
ATOM 2045 C C . ASN A 1 268 ? 30.534 -2.646 -21.540 1.00 77.38 268 ASN A C 1
ATOM 2047 O O . ASN A 1 268 ? 31.225 -2.782 -20.525 1.00 77.38 268 ASN A O 1
ATOM 2051 N N . LYS A 1 269 ? 29.399 -3.320 -21.754 1.00 79.62 269 LYS A N 1
ATOM 2052 C CA . LYS A 1 269 ? 28.882 -4.380 -20.883 1.00 79.62 269 LYS A CA 1
ATOM 2053 C C . LYS A 1 269 ? 29.819 -5.583 -20.752 1.00 79.62 269 LYS A C 1
ATOM 2055 O O . LYS A 1 269 ? 29.956 -6.099 -19.644 1.00 79.62 269 LYS A O 1
ATOM 2060 N N . ASP A 1 270 ? 30.485 -5.997 -21.830 1.00 76.44 270 ASP A N 1
ATOM 2061 C CA . ASP A 1 270 ? 31.367 -7.177 -21.859 1.00 76.44 270 ASP A CA 1
ATOM 2062 C C . ASP A 1 270 ? 32.684 -6.951 -21.107 1.00 76.44 270 ASP A C 1
ATOM 2064 O O . ASP A 1 270 ? 33.276 -7.877 -20.554 1.00 76.44 270 ASP A O 1
ATOM 2068 N N . SER A 1 271 ? 33.131 -5.699 -21.035 1.00 67.25 271 SER A N 1
ATOM 2069 C CA . SER A 1 271 ? 34.422 -5.336 -20.453 1.00 67.25 271 SER A CA 1
ATOM 2070 C C . SER A 1 271 ? 34.246 -4.505 -19.186 1.00 67.25 271 SER A C 1
ATOM 2072 O O . SER A 1 271 ? 34.840 -3.427 -19.064 1.00 67.25 271 SER A O 1
ATOM 2074 N N . ARG A 1 272 ? 33.425 -4.997 -18.243 1.00 58.94 272 ARG A N 1
ATOM 2075 C CA . ARG A 1 272 ? 33.156 -4.357 -16.939 1.00 58.94 272 ARG A CA 1
ATOM 2076 C C . ARG A 1 272 ? 34.473 -4.074 -16.195 1.00 58.94 272 ARG A C 1
ATOM 2078 O O . ARG A 1 272 ? 34.989 -4.929 -15.486 1.00 58.94 272 ARG A O 1
ATOM 2085 N N . GLY A 1 273 ? 35.035 -2.875 -16.368 1.00 51.00 273 GLY A N 1
ATOM 2086 C CA . GLY A 1 273 ? 36.280 -2.443 -15.717 1.00 51.00 273 GLY A CA 1
ATOM 2087 C C . GLY A 1 273 ? 37.463 -2.150 -16.646 1.00 51.00 273 GLY A C 1
ATOM 2088 O O . GLY A 1 273 ? 38.414 -1.513 -16.200 1.00 51.00 273 GLY A O 1
ATOM 2089 N N . SER A 1 274 ? 37.413 -2.511 -17.935 1.00 54.56 274 SER A N 1
ATOM 2090 C CA . SER A 1 274 ? 38.374 -1.973 -18.907 1.00 54.56 274 SER A CA 1
ATOM 2091 C C . SER A 1 274 ? 37.826 -0.639 -19.413 1.00 54.56 274 SER A C 1
ATOM 2093 O O . SER A 1 274 ? 36.769 -0.584 -20.039 1.00 54.56 274 SER A O 1
ATOM 2095 N N . GLN A 1 275 ? 38.502 0.449 -19.069 1.00 55.00 275 GLN A N 1
ATOM 2096 C CA . GLN A 1 275 ? 38.069 1.828 -19.276 1.00 55.00 275 GLN A CA 1
ATOM 2097 C C . GLN A 1 275 ? 38.039 2.202 -20.774 1.00 55.00 275 GLN A C 1
ATOM 2099 O O . GLN A 1 275 ? 38.908 2.911 -21.269 1.00 55.00 275 GLN A O 1
ATOM 2104 N N . GLN A 1 276 ? 37.042 1.716 -21.517 1.00 62.50 276 GLN A N 1
ATOM 2105 C CA . GLN A 1 276 ? 36.835 2.004 -22.941 1.00 62.50 276 GLN A CA 1
ATOM 2106 C C . GLN A 1 276 ? 35.757 3.075 -23.120 1.00 62.50 276 GLN A C 1
ATOM 2108 O O . GLN A 1 276 ? 34.701 2.847 -23.707 1.00 62.50 276 GLN A O 1
ATOM 2113 N N . CYS A 1 277 ? 36.022 4.259 -22.575 1.00 70.62 277 CYS A N 1
ATOM 2114 C CA . CYS A 1 277 ? 35.169 5.424 -22.766 1.00 70.62 277 CYS A CA 1
ATOM 2115 C C . CYS A 1 277 ? 35.507 6.071 -24.105 1.00 70.62 277 CYS A C 1
ATOM 2117 O O . CYS A 1 277 ? 36.424 6.882 -24.210 1.00 70.62 277 CYS A O 1
ATOM 2119 N N . ALA A 1 278 ? 34.771 5.671 -25.136 1.00 70.12 278 ALA A N 1
ATOM 2120 C CA . ALA A 1 278 ? 34.865 6.261 -26.458 1.00 70.12 278 ALA A CA 1
ATOM 2121 C C . ALA A 1 278 ? 33.798 7.354 -26.628 1.00 70.12 278 ALA A C 1
ATOM 2123 O O . ALA A 1 278 ? 32.730 7.310 -26.009 1.00 70.12 278 ALA A O 1
ATOM 2124 N N . GLY A 1 279 ? 34.115 8.354 -27.455 1.00 74.62 279 GLY A N 1
ATOM 2125 C CA . GLY A 1 279 ? 33.199 9.414 -27.893 1.00 74.62 279 GLY A CA 1
ATOM 2126 C C . GLY A 1 279 ? 32.535 10.232 -26.786 1.00 74.62 279 GLY A C 1
ATOM 2127 O O . GLY A 1 279 ? 32.967 10.263 -25.630 1.00 74.62 279 GLY A O 1
ATOM 2128 N N . ASN A 1 280 ? 31.458 10.927 -27.155 1.00 82.75 280 ASN A N 1
ATOM 2129 C CA . ASN A 1 280 ? 30.689 11.764 -26.239 1.00 82.75 280 ASN A CA 1
ATOM 2130 C C . ASN A 1 280 ? 29.311 11.141 -25.964 1.00 82.75 280 ASN A C 1
ATOM 2132 O O . ASN A 1 280 ? 28.576 10.825 -26.897 1.00 82.75 280 ASN A O 1
ATOM 2136 N N . VAL A 1 281 ? 28.972 10.991 -24.683 1.00 84.88 281 VAL A N 1
ATOM 2137 C CA . VAL A 1 281 ? 27.626 10.642 -24.221 1.00 84.88 281 VAL A CA 1
ATOM 2138 C C . VAL A 1 281 ? 27.110 11.824 -23.417 1.00 84.88 281 VAL A C 1
ATOM 2140 O O . VAL A 1 281 ? 27.718 12.199 -22.414 1.00 84.88 281 VAL A O 1
ATOM 2143 N N . THR A 1 282 ? 25.999 12.405 -23.856 1.00 86.56 282 THR A N 1
ATOM 2144 C CA . THR A 1 282 ? 25.342 13.527 -23.175 1.00 86.56 282 THR A CA 1
ATOM 2145 C C . THR A 1 282 ? 23.955 13.097 -22.705 1.00 86.56 282 THR A C 1
ATOM 2147 O O . THR A 1 282 ? 23.171 12.596 -23.510 1.00 86.56 282 THR A O 1
ATOM 2150 N N . ILE A 1 283 ? 23.649 13.316 -21.423 1.00 86.69 283 ILE A N 1
ATOM 2151 C CA . ILE A 1 283 ? 22.329 13.076 -20.821 1.00 86.69 283 ILE A CA 1
ATOM 2152 C C . ILE A 1 283 ? 21.808 14.369 -20.183 1.00 86.69 283 ILE A C 1
ATOM 2154 O O . ILE A 1 283 ? 22.589 15.135 -19.617 1.00 86.69 283 ILE A O 1
ATOM 2158 N N . ARG A 1 284 ? 20.501 14.639 -20.290 1.00 73.88 284 ARG A N 1
ATOM 2159 C CA . ARG A 1 284 ? 19.901 15.896 -19.803 1.00 73.88 284 ARG A CA 1
ATOM 2160 C C . ARG A 1 284 ? 19.797 15.969 -18.279 1.00 73.88 284 ARG A C 1
ATOM 2162 O O . ARG A 1 284 ? 20.139 16.992 -17.692 1.00 73.88 284 ARG A O 1
ATOM 2169 N N . ARG A 1 285 ? 19.290 14.907 -17.649 1.00 67.62 285 ARG A N 1
ATOM 2170 C CA . ARG A 1 285 ? 19.232 14.752 -16.191 1.00 67.62 285 ARG A CA 1
ATOM 2171 C C . ARG A 1 285 ? 19.647 13.348 -15.807 1.00 67.62 285 ARG A C 1
ATOM 2173 O O . ARG A 1 285 ? 19.220 12.374 -16.425 1.00 67.62 285 ARG A O 1
ATOM 2180 N N . GLN A 1 286 ? 20.439 13.281 -14.747 1.00 61.84 286 GLN A N 1
ATOM 2181 C CA . GLN A 1 286 ? 20.907 12.046 -14.154 1.00 61.84 286 GLN A CA 1
ATOM 2182 C C . GLN A 1 286 ? 20.236 11.844 -12.798 1.00 61.84 286 GLN A C 1
ATOM 2184 O O . GLN A 1 286 ? 20.461 12.634 -11.885 1.00 61.84 286 GLN A O 1
ATOM 2189 N N . MET A 1 287 ? 19.438 10.783 -12.657 1.00 57.06 287 MET A N 1
ATOM 2190 C CA . MET A 1 287 ? 18.876 10.398 -11.354 1.00 57.06 287 MET A CA 1
ATOM 2191 C C . MET A 1 287 ? 19.778 9.423 -10.572 1.00 57.06 287 MET A C 1
ATOM 2193 O O . MET A 1 287 ? 19.530 9.185 -9.397 1.00 57.06 287 MET A O 1
ATOM 2197 N N . VAL A 1 288 ? 20.837 8.879 -11.191 1.00 57.22 288 VAL A N 1
ATOM 2198 C CA . VAL A 1 288 ? 21.763 7.902 -10.579 1.00 57.22 288 VAL A CA 1
ATOM 2199 C C . VAL A 1 288 ? 23.192 8.173 -11.042 1.00 57.22 288 VAL A C 1
ATOM 2201 O O . VAL A 1 288 ? 23.414 8.171 -12.244 1.00 57.22 288 VAL A O 1
ATOM 2204 N N . VAL A 1 289 ? 24.159 8.371 -10.136 1.00 58.78 289 VAL A N 1
ATOM 2205 C CA . VAL A 1 289 ? 25.582 8.658 -10.451 1.00 58.78 289 VAL A CA 1
ATOM 2206 C C . VAL A 1 289 ? 26.258 7.454 -11.140 1.00 58.78 289 VAL A C 1
ATOM 2208 O O . VAL A 1 289 ? 26.046 6.325 -10.696 1.00 58.78 289 VAL A O 1
ATOM 2211 N N . PRO A 1 290 ? 27.084 7.632 -12.197 1.00 57.75 290 PRO A N 1
ATOM 2212 C CA . PRO A 1 290 ? 27.652 6.506 -12.930 1.00 57.75 290 PRO A CA 1
ATOM 2213 C C . PRO A 1 290 ? 28.882 5.956 -12.196 1.00 57.75 290 PRO A C 1
ATOM 2215 O O . PRO A 1 290 ? 29.739 6.723 -11.754 1.00 57.75 290 PRO A O 1
ATOM 2218 N N . LYS A 1 291 ? 29.018 4.627 -12.091 1.00 58.16 291 LYS A N 1
ATOM 2219 C CA . LYS A 1 291 ? 30.153 4.005 -11.370 1.00 58.16 291 LYS A CA 1
ATOM 2220 C C . LYS A 1 291 ? 31.467 3.980 -12.158 1.00 58.16 291 LYS A C 1
ATOM 2222 O O . LYS A 1 291 ? 32.502 3.633 -11.598 1.00 58.16 291 LYS A O 1
ATOM 2227 N N . THR A 1 292 ? 31.460 4.313 -13.445 1.00 60.94 292 THR A N 1
ATOM 2228 C CA . THR A 1 292 ? 32.642 4.202 -14.317 1.00 60.94 292 THR A CA 1
ATOM 2229 C C . THR A 1 292 ? 32.847 5.457 -15.161 1.00 60.94 292 THR A C 1
ATOM 2231 O O . THR A 1 292 ? 31.889 6.133 -15.522 1.00 60.94 292 THR A O 1
ATOM 2234 N N . CYS A 1 293 ? 34.123 5.757 -15.433 1.00 53.25 293 CYS A N 1
ATOM 2235 C CA . CYS A 1 293 ? 34.650 6.979 -16.053 1.00 53.25 293 CYS A CA 1
ATOM 2236 C C . CYS A 1 293 ? 34.320 8.282 -15.307 1.00 53.25 293 CYS A C 1
ATOM 2238 O O . CYS A 1 293 ? 33.247 8.867 -15.430 1.00 53.25 293 CYS A O 1
ATOM 2240 N N . PHE A 1 294 ? 35.319 8.786 -14.578 1.00 42.31 294 PHE A N 1
ATOM 2241 C CA . PHE A 1 294 ? 35.315 10.108 -13.955 1.00 42.31 294 PHE A CA 1
ATOM 2242 C C . PHE A 1 294 ? 35.465 11.199 -15.029 1.00 42.31 294 PHE A C 1
ATOM 2244 O O . PHE A 1 294 ? 36.553 11.713 -15.250 1.00 42.31 294 PHE A O 1
ATOM 2251 N N . ALA A 1 295 ? 34.387 11.478 -15.763 1.00 36.41 295 ALA A N 1
ATOM 2252 C CA . ALA A 1 295 ? 34.159 12.717 -16.512 1.00 36.41 295 ALA A CA 1
ATOM 2253 C C . ALA A 1 295 ? 32.752 12.679 -17.128 1.00 36.41 295 ALA A C 1
ATOM 2255 O O . ALA A 1 295 ? 32.586 12.445 -18.326 1.00 36.41 295 ALA A O 1
ATOM 2256 N N . MET A 1 296 ? 31.717 12.912 -16.318 1.00 42.06 296 MET A N 1
ATOM 2257 C CA . MET A 1 296 ? 30.477 13.451 -16.869 1.00 42.06 296 MET A CA 1
ATOM 2258 C C . MET A 1 296 ? 30.556 14.972 -16.765 1.00 42.06 296 MET A C 1
ATOM 2260 O O . MET A 1 296 ? 30.664 15.516 -15.668 1.00 42.06 296 MET A O 1
ATOM 2264 N N . VAL A 1 297 ? 30.519 15.662 -17.907 1.00 40.03 297 VAL A N 1
ATOM 2265 C CA . VAL A 1 297 ? 30.249 17.102 -17.927 1.00 40.03 297 VAL A CA 1
ATOM 2266 C C . VAL A 1 297 ? 28.772 17.260 -17.591 1.00 40.03 297 VAL A C 1
ATOM 2268 O O . VAL A 1 297 ? 27.904 17.124 -18.448 1.00 40.03 297 VAL A O 1
ATOM 2271 N N . MET A 1 298 ? 28.498 17.462 -16.309 1.00 34.09 298 MET A N 1
ATOM 2272 C CA . MET A 1 298 ? 27.166 17.761 -15.807 1.00 34.09 298 MET A CA 1
ATOM 2273 C C . MET A 1 298 ? 26.825 19.218 -16.135 1.00 34.09 298 MET A C 1
ATOM 2275 O O . MET A 1 298 ? 27.583 20.111 -15.743 1.00 34.09 298 MET A O 1
ATOM 2279 N N . PRO A 1 299 ? 25.674 19.525 -16.751 1.00 31.34 299 PRO A N 1
ATOM 2280 C CA . PRO A 1 299 ? 25.031 20.799 -16.484 1.00 31.34 299 PRO A CA 1
ATOM 2281 C C . PRO A 1 299 ? 24.573 20.777 -15.016 1.00 31.34 299 PRO A C 1
ATOM 2283 O O . PRO A 1 299 ? 23.710 19.999 -14.622 1.00 31.34 299 PRO A O 1
ATOM 2286 N N . SER A 1 300 ? 25.238 21.580 -14.186 1.00 29.73 300 SER A N 1
ATOM 2287 C CA . SER A 1 300 ? 25.033 21.702 -12.739 1.00 29.73 300 SER A CA 1
ATOM 2288 C C . SER A 1 300 ? 23.556 21.838 -12.346 1.00 29.73 300 SER A C 1
ATOM 2290 O O . SER A 1 300 ? 23.039 22.946 -12.435 1.00 29.73 300 SER A O 1
ATOM 2292 N N . GLN A 1 301 ? 22.935 20.764 -11.835 1.00 30.31 301 GLN A N 1
ATOM 2293 C CA . GLN A 1 301 ? 21.904 20.771 -10.779 1.00 30.31 301 GLN A CA 1
ATOM 2294 C C . GLN A 1 301 ? 21.921 19.412 -10.052 1.00 30.31 301 GLN A C 1
ATOM 2296 O O . GLN A 1 301 ? 21.296 18.450 -10.490 1.00 30.31 301 GLN A O 1
ATOM 2301 N N . ALA A 1 302 ? 22.673 19.313 -8.954 1.00 25.64 302 ALA A N 1
ATOM 2302 C CA . ALA A 1 302 ? 22.641 18.148 -8.073 1.00 25.64 302 ALA A CA 1
ATOM 2303 C C . ALA A 1 302 ? 21.486 18.303 -7.070 1.00 25.64 302 ALA A C 1
ATOM 2305 O O . ALA A 1 302 ? 21.499 19.225 -6.256 1.00 25.64 302 ALA A O 1
ATOM 2306 N N . ILE A 1 303 ? 20.498 17.406 -7.115 1.00 27.53 303 ILE A N 1
ATOM 2307 C CA . ILE A 1 303 ? 19.512 17.249 -6.039 1.00 27.53 303 ILE A CA 1
ATOM 2308 C C . ILE A 1 303 ? 20.070 16.198 -5.079 1.00 27.53 303 ILE A C 1
ATOM 2310 O O . ILE A 1 303 ? 20.138 15.012 -5.393 1.00 27.53 303 ILE A O 1
ATOM 2314 N N . SER A 1 304 ? 20.523 16.673 -3.921 1.00 24.89 304 SER A N 1
ATOM 2315 C CA . SER A 1 304 ? 20.907 15.853 -2.775 1.00 24.89 304 SER A CA 1
ATOM 2316 C C . SER A 1 304 ? 19.641 15.329 -2.104 1.00 24.89 304 SER A C 1
ATOM 2318 O O . SER A 1 304 ? 18.862 16.115 -1.567 1.00 24.89 304 SER A O 1
ATOM 2320 N N . ILE A 1 305 ? 19.425 14.015 -2.133 1.00 28.45 305 ILE A N 1
ATOM 2321 C CA . ILE A 1 305 ? 18.397 13.370 -1.314 1.00 28.45 305 ILE A CA 1
ATOM 2322 C C . ILE A 1 305 ? 19.106 12.843 -0.066 1.00 28.45 305 ILE A C 1
ATOM 2324 O O . ILE A 1 305 ? 19.610 11.724 -0.039 1.00 28.45 305 ILE A O 1
ATOM 2328 N N . ALA A 1 306 ? 19.210 13.692 0.955 1.00 23.05 306 ALA A N 1
ATOM 2329 C CA . ALA A 1 306 ? 19.579 13.262 2.298 1.00 23.05 306 ALA A CA 1
ATOM 2330 C C . ALA A 1 306 ? 18.307 12.802 3.033 1.00 23.05 306 ALA A C 1
ATOM 2332 O O . ALA A 1 306 ? 17.320 13.545 3.024 1.00 23.05 306 ALA A O 1
ATOM 2333 N N . PRO A 1 307 ? 18.292 11.633 3.699 1.00 23.55 307 PRO A N 1
ATOM 2334 C CA . PRO A 1 307 ? 17.185 11.271 4.572 1.00 23.55 307 PRO A CA 1
ATOM 2335 C C . PRO A 1 307 ? 17.181 12.214 5.780 1.00 23.55 307 PRO A C 1
ATOM 2337 O O . PRO A 1 307 ? 18.068 12.181 6.634 1.00 23.55 307 PRO A O 1
ATOM 2340 N N . ARG A 1 308 ? 16.186 13.101 5.839 1.00 24.91 308 ARG A N 1
ATOM 2341 C CA . ARG A 1 308 ? 15.974 14.007 6.969 1.00 24.91 308 ARG A CA 1
ATOM 2342 C C . ARG A 1 308 ? 15.138 13.270 8.014 1.00 24.91 308 ARG A C 1
ATOM 2344 O O . ARG A 1 308 ? 13.915 13.296 7.967 1.00 24.91 308 ARG A O 1
ATOM 2351 N N . VAL A 1 309 ? 15.807 12.599 8.950 1.00 23.02 309 VAL A N 1
ATOM 2352 C CA . VAL A 1 309 ? 15.160 12.049 10.149 1.00 23.02 309 VAL A CA 1
ATOM 2353 C C . VAL A 1 309 ? 14.746 13.227 11.032 1.00 23.02 309 VAL A C 1
ATOM 2355 O O . VAL A 1 309 ? 15.591 13.899 11.624 1.00 23.02 309 VAL A O 1
ATOM 2358 N N . HIS A 1 310 ? 13.447 13.518 11.077 1.00 23.33 310 HIS A N 1
ATOM 2359 C CA . HIS A 1 310 ? 12.878 14.475 12.017 1.00 23.33 310 HIS A CA 1
ATOM 2360 C C . HIS A 1 310 ? 12.386 13.696 13.240 1.00 23.33 310 HIS A C 1
ATOM 2362 O O . HIS A 1 310 ? 11.309 13.110 13.227 1.00 23.33 310 HIS A O 1
ATOM 2368 N N . LEU A 1 311 ? 13.217 13.641 14.283 1.00 22.00 311 LEU A N 1
ATOM 2369 C CA . LEU A 1 311 ? 12.802 13.171 15.603 1.00 22.00 311 LEU A CA 1
ATOM 2370 C C . LEU A 1 311 ? 11.862 14.225 16.198 1.00 22.00 311 LEU A C 1
ATOM 2372 O O . LEU A 1 311 ? 12.318 15.285 16.629 1.00 22.00 311 LEU A O 1
ATOM 2376 N N . ILE A 1 312 ? 10.558 13.950 16.207 1.00 26.84 312 ILE A N 1
ATOM 2377 C CA . ILE A 1 312 ? 9.600 14.749 16.973 1.00 26.84 312 ILE A CA 1
ATOM 2378 C C . ILE A 1 312 ? 9.610 14.220 18.408 1.00 26.84 312 ILE A C 1
ATOM 2380 O O . ILE A 1 312 ? 9.170 13.112 18.697 1.00 26.84 312 ILE A O 1
ATOM 2384 N N . SER A 1 313 ? 10.177 15.035 19.291 1.00 23.09 313 SER A N 1
ATOM 2385 C CA . SER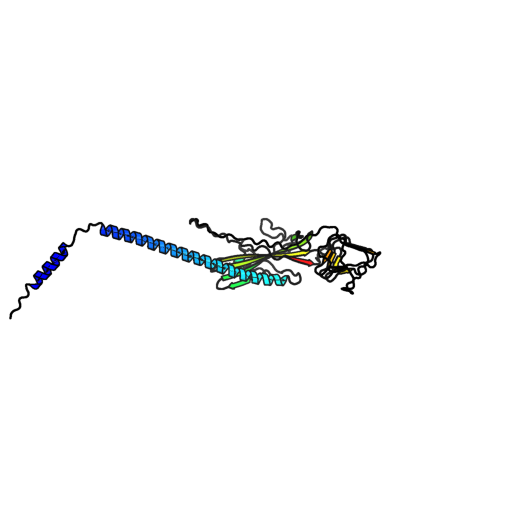 A 1 313 ? 10.076 14.923 20.744 1.00 23.09 313 SER A CA 1
ATOM 2386 C C . SER A 1 313 ? 8.618 15.115 21.177 1.00 23.09 313 SER A C 1
ATOM 2388 O O . SER A 1 313 ? 7.985 16.097 20.792 1.00 23.09 313 SER A O 1
ATOM 2390 N N . VAL A 1 314 ? 8.098 14.185 21.981 1.00 28.20 314 VAL A N 1
ATOM 2391 C CA . VAL A 1 314 ? 6.816 14.325 22.685 1.00 28.20 314 VAL A CA 1
ATOM 2392 C C . VAL A 1 314 ? 7.103 14.938 24.060 1.00 28.20 314 VAL A C 1
ATOM 2394 O O . VAL A 1 314 ? 7.785 14.295 24.860 1.00 28.20 314 VAL A O 1
ATOM 2397 N N . PRO A 1 315 ? 6.591 16.137 24.393 1.00 29.44 315 PRO A N 1
ATOM 2398 C CA . PRO A 1 315 ? 6.537 16.581 25.773 1.00 29.44 315 PRO A CA 1
ATOM 2399 C C . PRO A 1 315 ? 5.266 16.028 26.423 1.00 29.44 315 PRO A C 1
ATOM 2401 O O . PRO A 1 315 ? 4.152 16.329 25.997 1.00 29.44 315 PRO A O 1
ATOM 2404 N N . GLY A 1 316 ? 5.443 15.222 27.467 1.00 26.88 316 GLY A N 1
ATOM 2405 C CA . GLY A 1 316 ? 4.384 14.934 28.426 1.00 26.88 316 GLY A CA 1
ATOM 2406 C C . GLY A 1 316 ? 4.260 16.059 29.454 1.00 26.88 316 GLY A C 1
ATOM 2407 O O . GLY A 1 316 ? 5.275 16.549 29.935 1.00 26.88 316 GLY A O 1
ATOM 2408 N N . GLU A 1 317 ? 3.026 16.448 29.783 1.00 28.69 317 GLU A N 1
ATOM 2409 C CA . GLU A 1 317 ? 2.509 16.568 31.159 1.00 28.69 317 GLU A CA 1
ATOM 2410 C C . GLU A 1 317 ? 0.994 16.895 31.157 1.00 28.69 317 GLU A C 1
ATOM 2412 O O . GLU A 1 317 ? 0.458 17.332 30.135 1.00 28.69 317 GLU A O 1
ATOM 2417 N N . PRO A 1 318 ? 0.271 16.612 32.262 1.00 36.31 318 PRO A N 1
ATOM 2418 C CA . PRO A 1 318 ? -1.160 16.329 32.251 1.00 36.31 318 PRO A CA 1
ATOM 2419 C C . PRO A 1 318 ? -2.018 17.570 32.528 1.00 36.31 318 PRO A C 1
ATOM 2421 O O . PRO A 1 318 ? -1.652 18.440 33.315 1.00 36.31 318 PRO A O 1
ATOM 2424 N N . GLN A 1 319 ? -3.223 17.610 31.955 1.00 28.48 319 GLN A N 1
ATOM 2425 C CA . GLN A 1 319 ? -4.265 18.559 32.350 1.00 28.48 319 GLN A CA 1
ATOM 2426 C C . GLN A 1 319 ? -5.479 17.796 32.892 1.00 28.48 319 GLN A C 1
ATOM 2428 O O . GLN A 1 319 ? -6.191 17.104 32.168 1.00 28.48 319 GLN A O 1
ATOM 2433 N N . LEU A 1 320 ? -5.680 17.928 34.203 1.00 33.28 320 LEU A N 1
ATOM 2434 C CA . LEU A 1 320 ? -6.882 17.564 34.952 1.00 33.28 320 LEU A CA 1
ATOM 2435 C C . LEU A 1 320 ? -7.958 18.638 34.746 1.00 33.28 320 LEU A C 1
ATOM 2437 O O . LEU A 1 320 ? -7.757 19.750 35.224 1.00 33.28 320 LEU A O 1
ATOM 2441 N N . ILE A 1 321 ? -9.116 18.316 34.151 1.00 30.20 321 ILE A N 1
ATOM 2442 C CA . ILE A 1 321 ? -10.361 19.116 34.255 1.00 30.20 321 ILE A CA 1
ATOM 2443 C C . ILE A 1 321 ? -11.587 18.161 34.305 1.00 30.20 321 ILE A C 1
ATOM 2445 O O . ILE A 1 321 ? -11.543 17.098 33.685 1.00 30.20 321 ILE A O 1
ATOM 2449 N N . PRO A 1 322 ? -12.647 18.458 35.098 1.00 30.22 322 PRO A N 1
ATOM 2450 C CA . PRO A 1 322 ? -13.512 17.449 35.709 1.00 30.22 322 PRO A CA 1
ATOM 2451 C C . PRO A 1 322 ? -14.805 17.116 34.939 1.00 30.22 322 PRO A C 1
ATOM 2453 O O . PRO A 1 322 ? -15.252 17.828 34.045 1.00 30.22 322 PRO A O 1
ATOM 2456 N N . LYS A 1 323 ? -15.424 16.012 35.384 1.00 36.81 323 LYS A N 1
ATOM 2457 C CA . LYS A 1 323 ? -16.704 15.408 34.971 1.00 36.81 323 LYS A CA 1
ATOM 2458 C C . LYS A 1 323 ? -17.838 16.412 34.709 1.00 36.81 323 LYS A C 1
ATOM 2460 O O . LYS A 1 323 ? -18.235 17.135 35.617 1.00 36.81 323 LYS A O 1
ATOM 2465 N N . SER A 1 324 ? -18.503 16.291 33.557 1.00 29.59 324 SER A N 1
ATOM 2466 C CA . SER A 1 324 ? -19.952 16.014 33.474 1.00 29.59 324 SER A CA 1
ATOM 2467 C C . SER A 1 324 ? -20.424 15.904 32.017 1.00 29.59 324 SER A C 1
ATOM 2469 O O . SER A 1 324 ? -19.970 16.652 31.160 1.00 29.59 324 SER A O 1
ATOM 2471 N N . ARG A 1 325 ? -21.414 15.023 31.808 1.00 26.53 325 ARG A N 1
ATOM 2472 C CA . ARG A 1 325 ? -22.165 14.703 30.575 1.00 26.53 325 ARG A CA 1
ATOM 2473 C C . ARG A 1 325 ? -21.594 13.556 29.741 1.00 26.53 325 ARG A C 1
ATOM 2475 O O . ARG A 1 325 ? -20.555 13.664 29.107 1.00 26.53 325 ARG A O 1
ATOM 2482 N N . ALA A 1 326 ? -22.347 12.457 29.789 1.00 29.39 326 ALA A N 1
ATOM 2483 C CA . ALA A 1 326 ? -22.272 11.334 28.880 1.00 29.39 326 ALA A CA 1
ATOM 2484 C C . ALA A 1 326 ? -22.367 11.841 27.438 1.00 29.39 326 ALA A C 1
ATOM 2486 O O . ALA A 1 326 ? -23.373 12.435 27.054 1.00 29.39 326 ALA A O 1
ATOM 2487 N N . TRP A 1 327 ? -21.305 11.603 26.682 1.00 23.19 327 TRP A N 1
ATOM 2488 C CA . TRP A 1 327 ? -21.305 11.669 25.236 1.00 23.19 327 TRP A CA 1
ATOM 2489 C C . TRP A 1 327 ? -20.812 10.318 24.738 1.00 23.19 327 TRP A C 1
ATOM 2491 O O . TRP A 1 327 ? -19.782 9.814 25.180 1.00 23.19 327 TRP A O 1
ATOM 2501 N N . MET A 1 328 ? -21.645 9.741 23.881 1.00 22.84 328 MET A N 1
ATOM 2502 C CA . MET A 1 328 ? -21.356 8.709 22.896 1.00 22.84 328 MET A CA 1
ATOM 2503 C C . MET A 1 328 ? -19.918 8.858 22.385 1.00 22.84 328 MET A C 1
ATOM 2505 O O . MET A 1 328 ? -19.523 9.950 21.972 1.00 22.84 328 MET A O 1
ATOM 2509 N N . TYR A 1 329 ? -19.121 7.795 22.489 1.00 24.48 329 TYR A N 1
ATOM 2510 C CA . TYR A 1 329 ? -17.754 7.799 21.980 1.00 24.48 329 TYR A CA 1
ATOM 2511 C C . TYR A 1 329 ? -17.804 7.951 20.455 1.00 24.48 329 TYR A C 1
ATOM 2513 O O . TYR A 1 329 ? -18.415 7.106 19.806 1.00 24.48 329 TYR A O 1
ATOM 2521 N N . PRO A 1 330 ? -17.168 8.969 19.851 1.00 27.48 330 PRO A N 1
ATOM 2522 C CA . PRO A 1 330 ? -16.789 8.852 18.457 1.00 27.48 330 PRO A CA 1
ATOM 2523 C C . PRO A 1 330 ? -15.685 7.793 18.397 1.00 27.48 330 PRO A C 1
ATOM 2525 O O . PRO A 1 330 ? -14.666 7.924 19.083 1.00 27.48 330 PRO A O 1
ATOM 2528 N N . SER A 1 331 ? -15.893 6.734 17.615 1.00 30.39 331 SER A N 1
ATOM 2529 C CA . SER A 1 331 ? -14.848 5.784 17.237 1.00 30.39 331 SER A CA 1
ATOM 2530 C C . SER A 1 331 ? -13.622 6.581 16.775 1.00 30.39 331 SER A C 1
ATOM 2532 O O . SER A 1 331 ? -13.669 7.260 15.744 1.00 30.39 331 SER A O 1
ATOM 2534 N N . GLN A 1 332 ? -12.539 6.577 17.553 1.00 29.55 332 GLN A N 1
ATOM 2535 C CA . GLN A 1 332 ? -11.290 7.192 17.116 1.00 29.55 332 GLN A CA 1
ATOM 2536 C C . GLN A 1 332 ? -10.708 6.309 16.012 1.00 29.55 332 GLN A C 1
ATOM 2538 O O . GLN A 1 332 ? -9.995 5.352 16.293 1.00 29.55 332 GLN A O 1
ATOM 2543 N N . ARG A 1 333 ? -11.039 6.620 14.751 1.00 31.36 333 ARG A N 1
ATOM 2544 C CA . ARG A 1 333 ? -10.364 6.052 13.581 1.00 31.36 333 ARG A CA 1
ATOM 2545 C C . ARG A 1 333 ? -8.923 6.556 13.602 1.00 31.36 333 ARG A C 1
ATOM 2547 O O . ARG A 1 333 ? -8.647 7.694 13.220 1.00 31.36 333 ARG A O 1
ATOM 2554 N N . TYR A 1 334 ? -8.004 5.735 14.094 1.00 34.72 334 TYR A N 1
ATOM 2555 C CA . TYR A 1 334 ? -6.580 6.007 13.954 1.00 34.72 334 TYR A CA 1
ATOM 2556 C C . TYR A 1 334 ? -6.141 5.535 12.569 1.00 34.72 334 TYR A C 1
ATOM 2558 O O . TYR A 1 334 ? -5.938 4.349 12.334 1.00 34.72 334 TYR A O 1
ATOM 2566 N N . SER A 1 335 ? -6.013 6.486 11.640 1.00 30.38 335 SER A N 1
ATOM 2567 C CA . SER A 1 335 ? -5.356 6.255 10.354 1.00 30.38 335 SER A CA 1
ATOM 2568 C C . SER A 1 335 ? -3.845 6.256 10.586 1.00 30.38 335 SER A C 1
ATOM 2570 O O . SER A 1 335 ? -3.248 7.280 10.933 1.00 30.38 335 SER A O 1
ATOM 2572 N N . ILE A 1 336 ? -3.229 5.085 10.442 1.00 34.84 336 ILE A N 1
ATOM 2573 C CA . ILE A 1 336 ? -1.776 4.967 10.322 1.00 34.84 336 ILE A CA 1
ATOM 2574 C C . ILE A 1 336 ? -1.407 5.647 8.990 1.00 34.84 336 ILE A C 1
ATOM 2576 O O . ILE A 1 336 ? -2.051 5.361 7.978 1.00 34.84 336 ILE A O 1
ATOM 2580 N N . PRO A 1 337 ? -0.423 6.570 8.945 1.00 29.50 337 PRO A N 1
ATOM 2581 C CA . PRO A 1 337 ? -0.060 7.239 7.698 1.00 29.50 337 PRO A CA 1
ATOM 2582 C C . PRO A 1 337 ? 0.312 6.199 6.628 1.00 29.50 337 PRO A C 1
ATOM 2584 O O . PRO A 1 337 ? 0.961 5.204 6.960 1.00 29.50 337 PRO A O 1
ATOM 2587 N N . PRO A 1 338 ? -0.055 6.416 5.352 1.00 35.16 338 PRO A N 1
ATOM 2588 C CA . PRO A 1 338 ? 0.145 5.428 4.301 1.00 35.16 338 PRO A CA 1
ATOM 2589 C C . PRO A 1 338 ? 1.641 5.163 4.131 1.00 35.16 338 PRO A C 1
ATOM 2591 O O . PRO A 1 338 ? 2.413 6.077 3.836 1.00 35.16 338 PRO A O 1
ATOM 2594 N N . GLN A 1 339 ? 2.056 3.915 4.333 1.00 46.75 339 GLN A N 1
ATOM 2595 C CA . GLN A 1 339 ? 3.442 3.486 4.156 1.00 46.75 339 GLN A CA 1
ATOM 2596 C C . GLN A 1 339 ? 3.540 2.251 3.263 1.00 46.75 339 GLN A C 1
ATOM 2598 O O . GLN A 1 339 ? 4.218 1.298 3.615 1.00 46.75 339 GLN A O 1
ATOM 2603 N N . GLU A 1 340 ? 2.900 2.260 2.093 1.00 50.06 340 GLU A N 1
ATOM 2604 C CA . GLU A 1 340 ? 3.404 1.480 0.957 1.00 50.06 340 GLU A CA 1
ATOM 2605 C C . GLU A 1 340 ? 2.766 1.934 -0.357 1.00 50.06 340 GLU A C 1
ATOM 2607 O O . GLU A 1 340 ? 1.549 1.888 -0.529 1.00 50.06 340 GLU A O 1
ATOM 2612 N N . VAL A 1 341 ? 3.604 2.383 -1.292 1.00 51.69 341 VAL A N 1
ATOM 2613 C CA . VAL A 1 341 ? 3.211 2.575 -2.689 1.00 51.69 341 VAL A CA 1
ATOM 2614 C C . VAL A 1 341 ? 4.025 1.593 -3.514 1.00 51.69 341 VAL A C 1
ATOM 2616 O O . VAL A 1 341 ? 5.246 1.729 -3.628 1.00 51.69 341 VAL A O 1
ATOM 2619 N N . ILE A 1 342 ? 3.347 0.610 -4.092 1.00 58.28 342 ILE A N 1
ATOM 2620 C CA . ILE A 1 342 ? 3.942 -0.349 -5.015 1.00 58.28 342 ILE A CA 1
ATOM 2621 C C . ILE A 1 342 ? 3.865 0.280 -6.405 1.00 58.28 342 ILE A C 1
ATOM 2623 O O . ILE A 1 342 ? 2.786 0.518 -6.942 1.00 58.28 342 ILE A O 1
ATOM 2627 N N . ILE A 1 343 ? 5.022 0.622 -6.975 1.00 53.47 343 ILE A N 1
ATOM 2628 C CA . ILE A 1 343 ? 5.102 1.273 -8.288 1.00 53.47 343 ILE A CA 1
ATOM 2629 C C . ILE A 1 343 ? 5.704 0.293 -9.287 1.00 53.47 343 ILE A C 1
ATOM 2631 O O . ILE A 1 343 ? 6.881 -0.062 -9.185 1.00 53.47 343 ILE A O 1
ATOM 2635 N N . GLY A 1 344 ? 4.897 -0.101 -10.268 1.00 50.94 344 GLY A N 1
ATOM 2636 C CA . GLY A 1 344 ? 5.289 -0.962 -11.375 1.00 50.94 344 GLY A CA 1
ATOM 2637 C C . GLY A 1 344 ? 5.191 -0.256 -12.722 1.00 50.94 344 GLY A C 1
ATOM 2638 O O . GLY A 1 344 ? 4.398 0.665 -12.929 1.00 50.94 344 GLY A O 1
ATOM 2639 N N . ILE A 1 345 ? 6.002 -0.711 -13.673 1.00 52.41 345 ILE A N 1
ATOM 2640 C CA . ILE A 1 345 ? 5.816 -0.389 -15.088 1.00 52.41 345 ILE A CA 1
ATOM 2641 C C . ILE A 1 345 ? 5.241 -1.646 -15.735 1.00 52.41 345 ILE A C 1
ATOM 2643 O O . ILE A 1 345 ? 5.895 -2.684 -15.735 1.00 52.41 345 ILE A O 1
ATOM 2647 N N . LYS A 1 346 ? 4.022 -1.560 -16.273 1.00 46.50 346 LYS A N 1
ATOM 2648 C CA . LYS A 1 346 ? 3.348 -2.679 -16.946 1.00 46.50 346 LYS A CA 1
ATOM 2649 C C . LYS A 1 346 ? 2.811 -2.203 -18.290 1.00 46.50 346 LYS A C 1
ATOM 2651 O O . LYS A 1 346 ? 2.414 -1.047 -18.450 1.00 46.50 346 LYS A O 1
ATOM 2656 N N . GLN A 1 347 ? 2.820 -3.091 -19.278 1.00 38.34 347 GLN A N 1
ATOM 2657 C CA . GLN A 1 347 ? 2.150 -2.836 -20.545 1.00 38.34 347 GLN A CA 1
ATOM 2658 C C . GLN A 1 347 ? 0.639 -2.930 -20.309 1.00 38.34 347 GLN A C 1
ATOM 2660 O O . GLN A 1 347 ? 0.137 -4.004 -19.996 1.00 38.34 347 GLN A O 1
ATOM 2665 N N . ILE A 1 348 ? -0.079 -1.815 -20.436 1.00 39.81 348 ILE A N 1
ATOM 2666 C CA . ILE A 1 348 ? -1.544 -1.814 -20.369 1.00 39.81 348 ILE A CA 1
ATOM 2667 C C . ILE A 1 348 ? -2.046 -2.314 -21.725 1.00 39.81 348 ILE A C 1
ATOM 2669 O O . ILE A 1 348 ? -1.957 -1.612 -22.734 1.00 39.81 348 ILE A O 1
ATOM 2673 N N . SER A 1 349 ? -2.500 -3.561 -21.776 1.00 32.19 349 SER A N 1
ATOM 2674 C CA . SER A 1 349 ? -3.179 -4.134 -22.936 1.00 32.19 349 SER A CA 1
ATOM 2675 C C . SER A 1 349 ? -4.650 -3.717 -22.899 1.00 32.19 349 SER A C 1
ATOM 2677 O O . SER A 1 349 ? -5.442 -4.362 -22.226 1.00 32.19 349 SER A O 1
ATOM 2679 N N . GLY A 1 350 ? -5.005 -2.623 -23.576 1.00 36.19 350 GLY A N 1
ATOM 2680 C CA . GLY A 1 350 ? -6.394 -2.137 -23.574 1.00 36.19 350 GLY A CA 1
ATOM 2681 C C . GLY A 1 350 ? -6.668 -0.846 -24.347 1.00 36.19 350 GLY A C 1
ATOM 2682 O O . GLY A 1 350 ? -7.674 -0.201 -24.103 1.00 36.19 350 GLY A O 1
ATOM 2683 N N . LEU A 1 351 ? -5.788 -0.435 -25.264 1.00 31.34 351 LEU A N 1
ATOM 2684 C CA . LEU A 1 351 ? -6.069 0.670 -26.187 1.00 31.34 351 LEU A CA 1
ATOM 2685 C C . LEU A 1 351 ? -6.143 0.103 -27.605 1.00 31.34 351 LEU A C 1
ATOM 2687 O O . LEU A 1 351 ? -5.145 0.099 -28.330 1.00 31.34 351 LEU A O 1
ATOM 2691 N N . SER A 1 352 ? -7.314 -0.430 -27.956 1.00 28.45 352 SER A N 1
ATOM 2692 C CA . SER A 1 352 ? -7.731 -0.670 -29.342 1.00 28.45 352 SER A CA 1
ATOM 2693 C C . SER A 1 352 ? -8.882 0.251 -29.692 1.00 28.45 352 SER A C 1
ATOM 2695 O O . SER A 1 352 ? -9.859 0.221 -28.911 1.00 28.45 352 SER A O 1
#

Secondary structure (DSSP, 8-state):
-PPPTTTHHHHHHHHHHHHHHT-----THHHHHHHHHHHHHHHHHHHHHHHHHHHHHHHHHHHHHHHHHHHHHHHHHHHHHHHHHHTTTS----SPPP--SS-SS-HHHHHHHTSS---TTT--EEEEETTEEEEEEEEEE-S-B-TTS-B--SSSSSSPPPEEEEPPTTSTTTT-EEEEEEEEEEEEEESSSSEEEEEEEEEEEEEEEGGGEEEEESS-EEESS--SEEE-SEEEESS-EEE--SSTT-EEEEEEEEEESS-EEES-STTTTS----SEEEEEEESS--SS-S-----S------------PPPP-----------------EEPPP--EEEEEE------

Sequence (352 aa):
MKYHPSRFQHSLFQLLVRLQCSRQQEGGYSLVVTVAMLLILSTLLISAAVVSKIDSASTGASARSSNGFFAAEAGLNLRAKQIRNQFEGFERPEGDSPQDTNNDGEIWDNCAAGDANGDGDFDCIDYNFQGQDVFTYVEEVGQDSNLDGVPDDLDGDGSPDPISVTVPTGERFAGLSAQEFRYDLWSVAEQSDLPSAVLGMSFKSRVIPLFQFAVFYENDADFTIPPNMTINGRVHTNGDLYLNSANSGVRLTINGDVTTAGTLYRGNKDSRGSQQCAGNVTIRRQMVVPKTCFAMVMPSQAISIAPRVHLISVPGEPQLIPKSRAWMYPSQRYSIPPQEVIIGIKQISGLS

Foldseek 3Di:
DDDDDPPPVVVVVVVVVVVVVVPPCPDPCVVVVVVVVVVVVVVVVVVVVVVVVVVVVVVVLVVLLVQLVVVLVVVLVVLVVLQVVCCVVPHHFDWAAFDPPVPPPCSVVCLVVVHSQIDGSFGWDWDDDPQKIKIKGKDKAAPDDDPVRDACPVVPPNDHHWDFDAADPPDPNHRATKTKIKMKMKMFIDHPNHTSAIEIAMEIEIEGAPVQALEEEAEEDDPAEDAQDEGEGEYEYQYEYEHAYNAQVHEYHYEYHYYYVYAYEDHGPVCVPPQPHGHYYYYQDYPHDHPGDPDDPDPDDDDDDDPDDDPDDDDDDDDDDDDDDDDDDDRPHDYDPHDDYHYDHDHPPDDD

pLDDT: mean 72.37, std 21.94, range [22.0, 96.12]

Radius of gyration: 39.98 Å; chains: 1; bounding box: 67×43×150 Å